Protein AF-0000000071567151 (afdb_homodimer)

Nearest PDB structures (foldseek):
  7ks3-assembly1_D  TM=3.197E-01  e=9.082E+00  Rattus norvegicus
  6bs5-assembly1_A  TM=2.372E-01  e=7.937E+00  Mycobacterium tuberculosis H37Rv

Foldseek 3Di:
DAAEAEDEQPDDDDPQQWAEEEADLDDAPPDDPVRGDHDYYQNQLHDDPVLVVVCVVPVVVCVVVSVVVSVVSLVPDPSNVVVCVVCVPIRHHYYYYHDPPPDPDVVVVVVVVVVVVVD/DAAEAEDEQPDDDDPQQWAEEEADLDDAPPDDPVRGDHDYYQNQLHDDPVLVVVCVVPVVVCVVVSVVVSVVSLVPDPSNVVVCVVCVPIRHHYYYDHDPPPDPDVVVVVVVVVVVVVD

Sequence (238 aa):
MTQIRIKRVYEEPDATDGYRVLVDRLWPRGIKKEHLKYDVWEKDITPSPELRKWFHEDQAEHWEGFAAMYRKELENSEAALRFIDTIKHHHTITLLYASKAPIYNHARILQRFLQEHLDMTQIRIKRVYEEPDATDGYRVLVDRLWPRGIKKEHLKYDVWEKDITPSPELRKWFHEDQAEHWEGFAAMYRKELENSEAALRFIDTIKHHHTITLLYASKAPIYNHARILQRFLQEHLD

pLDDT: mean 88.34, std 8.14, range [56.78, 96.94]

Secondary structure (DSSP, 8-state):
-PEEEEEETTSPP-GGG-EEEE--SSPPTT--GGGS--SEE-GGGSPPHHHHHHHHH-HHHHHHHHHHHHHHHHHT-HHHHHHHHHHTT-SEEEEEE-----B--HHHHHHHHHHHHH-/--EEEEEETTSPP-GGG-EEEE--SSPPTT--GGGS--SEE-GGGSPPHHHHHHHHH-HHHHHHHHHHHHHHHHHT-HHHHHHHHHHTT-SEEEEEE-----B--HHHHHHHHHHHHH-

Organism: Bacteroides uniformis (strain ATCC 8492 / DSM 6597 / CCUG 4942 / CIP 103695 / JCM 5828 / KCTC 5204 / NCTC 13054 / VPI 0061) (NCBI:txid411479)

Solvent-accessible surface area (backbone atoms only — not comparable to full-atom values): 13880 Å² total; per-residue (Å²): 127,71,42,76,46,76,44,53,67,84,49,80,88,55,89,80,39,56,51,26,31,35,47,39,69,58,82,51,82,96,54,55,76,90,71,57,90,60,74,45,76,45,44,76,67,27,65,51,69,66,56,47,52,58,28,68,73,39,50,71,81,32,39,70,61,44,51,53,52,43,50,51,52,48,76,70,28,66,56,38,53,52,47,50,66,64,48,71,80,40,60,32,34,21,40,26,35,60,78,76,42,65,66,71,43,70,67,59,56,51,47,54,53,50,53,65,70,72,101,126,69,43,75,45,76,43,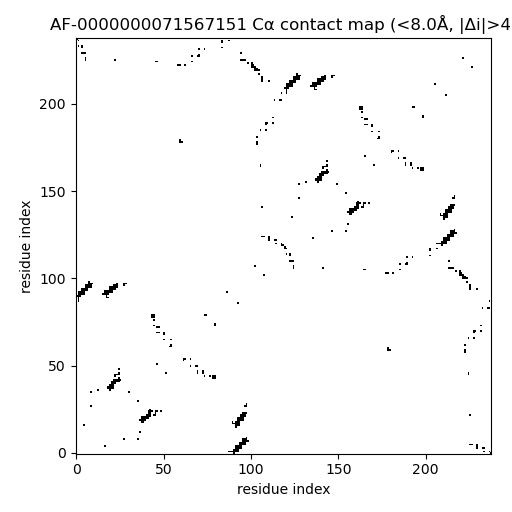52,67,84,50,81,88,58,90,79,39,57,50,27,32,34,48,40,69,58,82,52,83,96,56,56,78,90,72,55,88,60,74,44,73,45,44,77,67,27,64,50,69,66,56,48,53,59,28,68,73,39,50,72,81,31,38,68,61,45,54,54,52,43,49,52,51,49,76,71,29,66,56,38,53,52,46,51,65,64,47,70,79,39,60,33,35,22,41,28,36,63,78,77,42,66,65,70,42,72,66,59,56,53,45,52,52,50,50,65,70,71,101

InterPro domains:
  IPR052552 YeaO-like [PF22752] (3-118)
  IPR052552 YeaO-like [PTHR36849] (1-117)

Structure (mmCIF, N/CA/C/O backbone):
data_AF-0000000071567151-model_v1
#
loop_
_entity.id
_entity.type
_entity.pdbx_description
1 polymer 'Uncharacterized protein'
#
loop_
_atom_site.group_PDB
_atom_site.id
_atom_site.type_symbol
_atom_site.label_atom_id
_atom_site.label_alt_id
_atom_site.label_comp_id
_atom_site.label_asym_id
_atom_site.label_entity_id
_atom_site.label_seq_id
_atom_site.pdbx_PDB_ins_code
_atom_site.Cartn_x
_atom_site.Cartn_y
_atom_site.Cartn_z
_atom_site.occupancy
_atom_site.B_iso_or_equiv
_atom_site.auth_seq_id
_atom_site.auth_comp_id
_atom_site.auth_asym_id
_atom_site.auth_atom_id
_atom_site.pdbx_PDB_model_num
ATOM 1 N N . MET A 1 1 ? 13.461 15.148 16.047 1 66 1 MET A N 1
ATOM 2 C CA . MET A 1 1 ? 12.703 15.305 14.812 1 66 1 MET A CA 1
ATOM 3 C C . MET A 1 1 ? 11.445 14.445 14.836 1 66 1 MET A C 1
ATOM 5 O O . MET A 1 1 ? 11.461 13.32 15.32 1 66 1 MET A O 1
ATOM 9 N N . THR A 1 2 ? 10.234 15.094 14.586 1 79.5 2 THR A N 1
ATOM 10 C CA . THR A 1 2 ? 8.953 14.398 14.625 1 79.5 2 THR A CA 1
ATOM 11 C C . THR A 1 2 ? 8.859 13.383 13.484 1 79.5 2 THR A C 1
ATOM 13 O O . THR A 1 2 ? 9.156 13.703 12.336 1 79.5 2 THR A O 1
ATOM 16 N N . GLN A 1 3 ? 8.703 12.125 13.797 1 81.06 3 GLN A N 1
ATOM 17 C CA . GLN A 1 3 ? 8.484 11.078 12.805 1 81.06 3 GLN A CA 1
ATOM 18 C C . GLN A 1 3 ? 7.004 10.914 12.484 1 81.06 3 GLN A C 1
ATOM 20 O O . GLN A 1 3 ? 6.188 10.703 13.383 1 81.06 3 GLN A O 1
ATOM 25 N N . ILE A 1 4 ? 6.664 11.164 11.258 1 88.62 4 ILE A N 1
ATOM 26 C CA . ILE A 1 4 ? 5.27 11.031 10.844 1 88.62 4 ILE A CA 1
ATOM 27 C C . ILE A 1 4 ? 5.094 9.742 10.039 1 88.62 4 ILE A C 1
ATOM 29 O O . ILE A 1 4 ? 5.711 9.57 8.984 1 88.62 4 ILE A O 1
ATOM 33 N N . ARG A 1 5 ? 4.262 8.828 10.5 1 82.12 5 ARG A N 1
ATOM 34 C CA . ARG A 1 5 ? 3.936 7.559 9.852 1 82.12 5 ARG A CA 1
ATOM 35 C C . ARG A 1 5 ? 2.498 7.559 9.352 1 82.12 5 ARG A C 1
ATOM 37 O O . ARG A 1 5 ? 1.697 8.414 9.734 1 82.12 5 ARG A O 1
ATOM 44 N N . ILE A 1 6 ? 2.238 6.672 8.414 1 87.31 6 ILE A N 1
ATOM 45 C CA . ILE A 1 6 ? 0.876 6.445 7.941 1 87.31 6 ILE A CA 1
ATOM 46 C C . ILE A 1 6 ? 0.528 4.965 8.07 1 87.31 6 ILE A C 1
ATOM 48 O O . ILE A 1 6 ? 1.391 4.102 7.891 1 87.31 6 ILE A O 1
ATOM 52 N N . LYS A 1 7 ? -0.729 4.734 8.5 1 82.88 7 LYS A N 1
ATOM 53 C CA . LYS A 1 7 ? -1.19 3.367 8.719 1 82.88 7 LYS A CA 1
ATOM 54 C C . LYS A 1 7 ? -2.674 3.229 8.391 1 82.88 7 LYS A C 1
ATOM 56 O O . LYS A 1 7 ? -3.473 4.109 8.719 1 82.88 7 LYS A O 1
ATOM 61 N N . ARG A 1 8 ? -3.023 2.047 7.77 1 86.69 8 ARG A N 1
ATOM 62 C CA . ARG A 1 8 ? -4.453 1.808 7.594 1 86.69 8 ARG A CA 1
ATOM 63 C C . ARG A 1 8 ? -5.117 1.479 8.93 1 86.69 8 ARG A C 1
ATOM 65 O O . ARG A 1 8 ? -4.523 0.81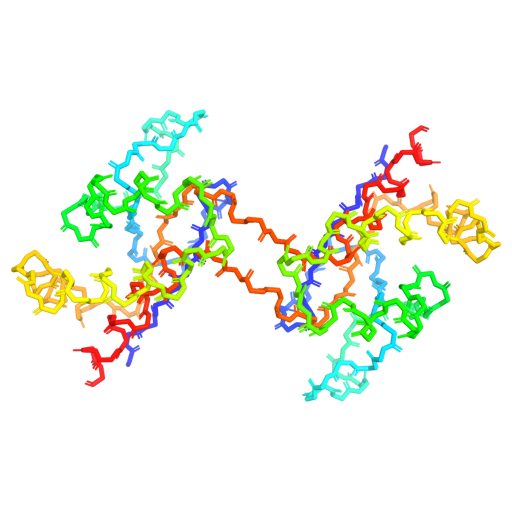1 9.773 1 86.69 8 ARG A O 1
ATOM 72 N N . VAL A 1 9 ? -6.352 1.88 8.977 1 91.12 9 VAL A N 1
ATOM 73 C CA . VAL A 1 9 ? -7.102 1.673 10.211 1 91.12 9 VAL A CA 1
ATOM 74 C C . VAL A 1 9 ? -7.32 0.179 10.438 1 91.12 9 VAL A C 1
ATOM 76 O O . VAL A 1 9 ? -7.605 -0.248 11.555 1 91.12 9 VAL A O 1
ATOM 79 N N . TYR A 1 10 ? -7.07 -0.564 9.398 1 84.25 10 TYR A N 1
ATOM 80 C CA . TYR A 1 10 ? -7.34 -1.995 9.477 1 84.25 10 TYR A CA 1
ATOM 81 C C . TYR A 1 10 ? -6.113 -2.756 9.969 1 84.25 10 TYR A C 1
ATOM 83 O O . TYR A 1 10 ? -6.191 -3.951 10.258 1 84.25 10 TYR A O 1
ATOM 91 N N . GLU A 1 11 ? -5.051 -2.123 9.961 1 79.5 11 GLU A N 1
ATOM 92 C CA . GLU A 1 11 ? -3.834 -2.717 10.508 1 79.5 11 GLU A CA 1
ATOM 93 C C . GLU A 1 11 ? -3.816 -2.641 12.031 1 79.5 11 GLU A C 1
ATOM 95 O O . GLU A 1 11 ? -4.34 -1.69 12.617 1 79.5 11 GLU A O 1
ATOM 100 N N . GLU A 1 12 ? -3.215 -3.59 12.594 1 82.88 12 GLU A N 1
ATOM 101 C CA . GLU A 1 12 ? -3.156 -3.646 14.055 1 82.88 12 GLU A CA 1
ATOM 102 C C . GLU A 1 12 ? -2.369 -2.467 14.617 1 82.88 12 GLU A C 1
ATOM 104 O O . GLU A 1 12 ? -1.323 -2.098 14.078 1 82.88 12 GLU A O 1
ATOM 109 N N . PRO A 1 13 ? -2.926 -1.908 15.727 1 87.81 13 PRO A N 1
ATOM 110 C CA . PRO A 1 13 ? -2.131 -0.877 16.391 1 87.81 13 PRO A CA 1
ATOM 111 C C . PRO A 1 13 ? -0.821 -1.418 16.969 1 87.81 13 PRO A C 1
ATOM 113 O O . PRO A 1 13 ? -0.711 -2.615 17.234 1 87.81 13 PRO A O 1
ATOM 116 N N . ASP A 1 14 ? 0.201 -0.515 17.016 1 82.75 14 ASP A N 1
ATOM 117 C CA . ASP A 1 14 ? 1.511 -0.845 17.562 1 82.75 14 ASP A CA 1
ATOM 118 C C . ASP A 1 14 ? 1.924 0.162 18.641 1 82.75 14 ASP A C 1
ATOM 120 O O . ASP A 1 14 ? 1.6 1.348 18.547 1 82.75 14 ASP A O 1
ATOM 124 N N . ALA A 1 15 ? 2.688 -0.31 19.609 1 86.56 15 ALA A N 1
ATOM 125 C CA . ALA A 1 15 ? 3.148 0.563 20.688 1 86.56 15 ALA A CA 1
ATOM 126 C C . ALA A 1 15 ? 4.043 1.674 20.156 1 86.56 15 ALA A C 1
ATOM 128 O O . ALA A 1 15 ? 4.152 2.742 20.766 1 86.56 15 ALA A O 1
ATOM 129 N N . THR A 1 16 ? 4.574 1.437 19.031 1 84.25 16 THR A N 1
ATOM 130 C CA . THR A 1 16 ? 5.516 2.391 18.453 1 84.25 16 THR A CA 1
ATOM 131 C C . THR A 1 16 ? 4.785 3.412 17.594 1 84.25 16 THR A C 1
ATOM 133 O O . THR A 1 16 ? 5.406 4.328 17.047 1 84.25 16 THR A O 1
ATOM 136 N N . ASP A 1 17 ? 3.42 3.393 17.5 1 88.38 17 ASP A N 1
ATOM 137 C CA . ASP A 1 17 ? 2.662 4.301 16.641 1 88.38 17 ASP A CA 1
ATOM 138 C C . ASP A 1 17 ? 2.691 5.727 17.188 1 88.38 17 ASP A C 1
ATOM 140 O O . ASP A 1 17 ? 2.496 6.688 16.438 1 88.38 17 ASP A O 1
ATOM 144 N N . GLY A 1 18 ? 2.973 5.84 18.609 1 92.81 18 GLY A N 1
ATOM 145 C CA . GLY A 1 18 ? 2.92 7.168 19.188 1 92.81 18 GLY A CA 1
ATOM 146 C C . GLY A 1 18 ? 1.529 7.777 19.172 1 92.81 18 GLY A C 1
ATOM 147 O O . GLY A 1 18 ? 0.558 7.133 19.578 1 92.81 18 GLY A O 1
ATOM 148 N N . TYR A 1 19 ? 1.409 9.047 18.875 1 94.88 19 TYR A N 1
ATOM 149 C CA . TYR A 1 19 ? 0.144 9.773 18.797 1 94.88 19 TYR A CA 1
ATOM 150 C C . TYR A 1 19 ? -0.622 9.375 17.531 1 94.88 19 TYR A C 1
ATOM 152 O O . TYR A 1 19 ? -0.155 9.609 16.422 1 94.88 19 TYR A O 1
ATOM 160 N N . ARG A 1 20 ? -1.768 8.758 17.672 1 96.31 20 ARG A N 1
ATOM 161 C CA . ARG A 1 20 ? -2.533 8.203 16.562 1 96.31 20 ARG A CA 1
ATOM 162 C C . ARG A 1 20 ? -3.68 9.133 16.172 1 96.31 20 ARG A C 1
ATOM 164 O O . ARG A 1 20 ? -4.582 9.383 16.969 1 96.31 20 ARG A O 1
ATOM 171 N N . VAL A 1 21 ? -3.633 9.594 14.891 1 96.94 21 VAL A N 1
ATOM 172 C CA . VAL A 1 21 ? -4.562 10.609 14.414 1 96.94 21 VAL A CA 1
ATOM 173 C C . VAL A 1 21 ? -5.367 10.062 13.234 1 96.94 21 VAL A C 1
ATOM 175 O O . VAL A 1 21 ? -4.801 9.742 12.188 1 96.94 21 VAL A O 1
ATOM 178 N N . LEU A 1 22 ? -6.707 9.969 13.391 1 96.88 22 LEU A N 1
ATOM 179 C CA . LEU A 1 22 ? -7.578 9.625 12.273 1 96.88 22 LEU A CA 1
ATOM 180 C C . LEU A 1 22 ? -7.75 10.812 11.328 1 96.88 22 LEU A C 1
ATOM 182 O O . LEU A 1 22 ? -8.195 11.883 11.75 1 96.88 22 LEU A O 1
ATOM 186 N N . VAL A 1 23 ? -7.395 10.562 10.031 1 95.94 23 VAL A N 1
ATOM 187 C CA . VAL A 1 23 ? -7.367 11.703 9.117 1 95.94 23 VAL A CA 1
ATOM 188 C C . VAL A 1 23 ? -8.266 11.422 7.914 1 95.94 23 VAL A C 1
ATOM 190 O O . VAL A 1 23 ? -8.016 11.914 6.812 1 95.94 23 VAL A O 1
ATOM 193 N N . ASP A 1 24 ? -9.219 10.555 8.078 1 94.5 24 ASP A N 1
ATOM 194 C CA . ASP A 1 24 ? -10.32 10.445 7.133 1 94.5 24 ASP A CA 1
ATOM 195 C C . ASP A 1 24 ? -11.477 11.367 7.531 1 94.5 24 ASP A C 1
ATOM 197 O O . ASP A 1 24 ? -11.797 11.484 8.719 1 94.5 24 ASP A O 1
ATOM 201 N N . ARG A 1 25 ? -12.039 11.898 6.449 1 93.75 25 ARG A N 1
ATOM 202 C CA . ARG A 1 25 ? -13.18 12.758 6.75 1 93.75 25 ARG A CA 1
ATOM 203 C C . ARG A 1 25 ? -14.344 11.953 7.312 1 93.75 25 ARG A C 1
ATOM 205 O O . ARG A 1 25 ? -15.086 12.445 8.172 1 93.75 25 ARG A O 1
ATOM 212 N N . LEU A 1 26 ? -14.555 10.859 6.82 1 92.75 26 LEU A N 1
ATOM 213 C CA . LEU A 1 26 ? -15.625 9.969 7.25 1 92.75 26 LEU A CA 1
ATOM 214 C C . LEU A 1 26 ? -15.078 8.82 8.086 1 92.75 26 LEU A C 1
ATOM 216 O O . LEU A 1 26 ? -13.953 8.367 7.867 1 92.75 26 LEU A O 1
ATOM 220 N N . TRP A 1 27 ? -15.898 8.438 9.023 1 94.5 27 TRP A N 1
ATOM 221 C CA . TRP A 1 27 ? -15.5 7.301 9.836 1 94.5 27 TRP A CA 1
ATOM 222 C C . TRP A 1 27 ? -15.273 6.062 8.977 1 94.5 27 TRP A C 1
ATOM 224 O O . TRP A 1 27 ? -16.062 5.766 8.086 1 94.5 27 TRP A O 1
ATOM 234 N N . PRO A 1 28 ? -14.227 5.324 9.281 1 92.12 28 PRO A N 1
ATOM 235 C CA . PRO A 1 28 ? -13.922 4.125 8.5 1 92.12 28 PRO A CA 1
ATOM 236 C C . PRO A 1 28 ? -15.047 3.092 8.555 1 92.12 28 PRO A C 1
ATOM 238 O O . PRO A 1 28 ? -15.609 2.836 9.625 1 92.12 28 PRO A O 1
ATOM 241 N N . ARG A 1 29 ? -15.344 2.547 7.484 1 88.88 29 ARG A N 1
ATOM 242 C CA . ARG A 1 29 ? -16.406 1.551 7.426 1 88.88 29 ARG A CA 1
ATOM 243 C C . ARG A 1 29 ? -15.992 0.26 8.125 1 88.88 29 ARG A C 1
ATOM 245 O O . ARG A 1 29 ? -14.828 -0.144 8.047 1 88.88 29 ARG A O 1
ATOM 252 N N . GLY A 1 30 ? -16.922 -0.346 8.828 1 90.5 30 GLY A N 1
ATOM 253 C CA . GLY A 1 30 ? -16.703 -1.678 9.367 1 90.5 30 GLY A CA 1
ATOM 254 C C . GLY A 1 30 ? -15.969 -1.669 10.703 1 90.5 30 GLY A C 1
ATOM 255 O O . GLY A 1 30 ? -15.562 -2.721 11.195 1 90.5 30 GLY A O 1
ATOM 256 N N . ILE A 1 31 ? -15.648 -0.478 11.102 1 89.81 31 ILE A N 1
ATOM 257 C CA . ILE A 1 31 ? -14.953 -0.4 12.383 1 89.81 31 ILE A CA 1
ATOM 258 C C . ILE A 1 31 ? -15.797 0.365 13.391 1 89.81 31 ILE A C 1
ATOM 260 O O . ILE A 1 31 ? -16.25 1.481 13.117 1 89.81 31 ILE A O 1
ATOM 264 N N . LYS A 1 32 ? -16.031 -0.316 14.516 1 91.31 32 LYS A N 1
ATOM 265 C CA . LYS A 1 32 ? -16.703 0.392 15.609 1 91.31 32 LYS A CA 1
ATOM 266 C C . LYS A 1 32 ? -15.75 1.35 16.312 1 91.31 32 LYS A C 1
ATOM 268 O O . LYS A 1 32 ? -14.555 1.07 16.422 1 91.31 32 LYS A O 1
ATOM 273 N N . LYS A 1 33 ? -16.281 2.518 16.703 1 91.12 33 LYS A N 1
ATOM 274 C CA . LYS A 1 33 ? -15.484 3.535 17.375 1 91.12 33 LYS A CA 1
ATOM 275 C C . LYS A 1 33 ? -14.664 2.932 18.516 1 91.12 33 LYS A C 1
ATOM 277 O O . LYS A 1 33 ? -13.5 3.275 18.688 1 91.12 33 LYS A O 1
ATOM 282 N N . GLU A 1 34 ? -15.266 2.035 19.219 1 91.88 34 GLU A N 1
ATOM 283 C CA . GLU A 1 34 ? -14.625 1.431 20.375 1 91.88 34 GLU A CA 1
ATOM 284 C C . GLU A 1 34 ? -13.469 0.523 19.969 1 91.88 34 GLU A C 1
ATOM 286 O O . GLU A 1 34 ? -12.625 0.173 20.797 1 91.88 34 GLU A O 1
ATOM 291 N N . HIS A 1 35 ? -13.406 0.114 18.75 1 91.31 35 HIS A N 1
ATOM 292 C CA . HIS A 1 35 ? -12.406 -0.846 18.297 1 91.31 35 HIS A CA 1
ATOM 293 C C . HIS A 1 35 ? -11.234 -0.143 17.609 1 91.31 35 HIS A C 1
ATOM 295 O O . HIS A 1 35 ? -10.203 -0.763 17.344 1 91.31 35 HIS A O 1
ATOM 301 N N . LEU A 1 36 ? -11.383 1.076 17.25 1 93.38 36 LEU A N 1
ATOM 302 C CA . LEU A 1 36 ? -10.289 1.82 16.641 1 93.38 36 LEU A CA 1
ATOM 303 C C . LEU A 1 36 ? -9.477 2.561 17.703 1 93.38 36 LEU A C 1
ATOM 305 O O . LEU A 1 36 ? -10.008 3.41 18.406 1 93.38 36 LEU A O 1
ATOM 309 N N . LYS A 1 37 ? -8.258 2.191 17.828 1 94.31 37 LYS A N 1
ATOM 310 C CA . LYS A 1 37 ? -7.355 2.902 18.734 1 94.31 37 LYS A CA 1
ATOM 311 C C . LYS A 1 37 ? -6.805 4.164 18.078 1 94.31 37 LYS A C 1
ATOM 313 O O . LYS A 1 37 ? -5.977 4.09 17.172 1 94.31 37 LYS A O 1
ATOM 318 N N . TYR A 1 38 ? -7.281 5.336 18.516 1 95.81 38 TYR A N 1
ATOM 319 C CA . TYR A 1 38 ? -6.824 6.637 18.031 1 95.81 38 TYR A CA 1
ATOM 320 C C . TYR A 1 38 ? -6.852 7.668 19.156 1 95.81 38 TYR A C 1
ATOM 322 O O . TYR A 1 38 ? -7.543 7.484 20.156 1 95.81 38 TYR A O 1
ATOM 330 N N . ASP A 1 39 ? -6.051 8.641 19.031 1 95.75 39 ASP A N 1
ATOM 331 C CA . ASP A 1 39 ? -6 9.703 20.047 1 95.75 39 ASP A CA 1
ATOM 332 C C . ASP A 1 39 ? -6.891 10.875 19.641 1 95.75 39 ASP A C 1
ATOM 334 O O . ASP A 1 39 ? -7.551 11.477 20.5 1 95.75 39 ASP A O 1
ATOM 338 N N . VAL A 1 40 ? -6.902 11.25 18.359 1 96.31 40 VAL A N 1
ATOM 339 C CA . VAL A 1 40 ? -7.727 12.359 17.891 1 96.31 40 VAL A CA 1
ATOM 340 C C . VAL A 1 40 ? -8.195 12.086 16.469 1 96.31 40 VAL A C 1
ATOM 342 O O . VAL A 1 40 ? -7.527 11.375 15.711 1 96.31 40 VAL A O 1
ATOM 345 N N . TRP A 1 41 ? -9.328 12.578 16.172 1 96.69 41 TRP A N 1
ATOM 346 C CA . TRP A 1 41 ? -9.898 12.594 14.828 1 96.69 41 TRP A CA 1
ATOM 347 C C . TRP A 1 41 ? -9.898 14 14.25 1 96.69 41 TRP A C 1
ATOM 349 O O . TRP A 1 41 ? -10.703 14.844 14.648 1 96.69 41 TRP A O 1
ATOM 359 N N . GLU A 1 42 ? -8.961 14.211 13.25 1 96.56 42 GLU A N 1
ATOM 360 C CA . GLU A 1 42 ? -8.766 15.547 12.695 1 96.56 42 GLU A CA 1
ATOM 361 C C . GLU A 1 42 ? -9.461 15.688 11.344 1 96.56 42 GLU A C 1
ATOM 363 O O . GLU A 1 42 ? -8.797 15.82 10.312 1 96.56 42 GLU A O 1
ATOM 368 N N . LYS A 1 43 ? -10.742 15.922 11.352 1 95 43 LYS A N 1
ATOM 369 C CA . LYS A 1 43 ? -11.57 16 10.156 1 95 43 LYS A CA 1
ATOM 370 C C . LYS A 1 43 ? -11.266 17.266 9.352 1 95 43 LYS A C 1
ATOM 372 O O . LYS A 1 43 ? -11.305 17.25 8.117 1 95 43 LYS A O 1
ATOM 377 N N . ASP A 1 44 ? -10.844 18.219 10.094 1 94.44 44 ASP A N 1
ATOM 378 C CA . ASP A 1 44 ? -10.789 19.531 9.477 1 94.44 44 ASP A CA 1
ATOM 379 C C . ASP A 1 44 ? -9.492 19.719 8.688 1 94.44 44 ASP A C 1
ATOM 381 O O . ASP A 1 44 ? -9.328 20.703 7.977 1 94.44 44 ASP A O 1
ATOM 385 N N . ILE A 1 45 ? -8.617 18.781 8.797 1 95.88 45 ILE A N 1
ATOM 386 C CA . ILE A 1 45 ? -7.383 18.906 8.023 1 95.88 45 ILE A CA 1
ATOM 387 C C . ILE A 1 45 ? -7.379 17.875 6.898 1 95.88 45 ILE A C 1
ATOM 389 O O . ILE A 1 45 ? -6.344 17.625 6.285 1 95.88 45 ILE A O 1
ATOM 393 N N . THR A 1 46 ? -8.492 17.234 6.652 1 96.25 46 THR A N 1
ATOM 394 C CA . THR A 1 46 ? -8.68 16.297 5.543 1 96.25 46 THR A CA 1
ATOM 395 C C . THR A 1 46 ? -9.195 17.031 4.309 1 96.25 46 THR A C 1
ATOM 397 O O . THR A 1 46 ? -9.664 18.172 4.406 1 96.25 46 THR A O 1
ATOM 400 N N . PRO A 1 47 ? -9.062 16.391 3.156 1 95.06 47 PRO A N 1
ATOM 401 C CA . PRO A 1 47 ? -9.617 17.047 1.97 1 95.06 47 PRO A CA 1
ATOM 402 C C . PRO A 1 47 ? -11.086 17.438 2.137 1 95.06 47 PRO A C 1
ATOM 404 O O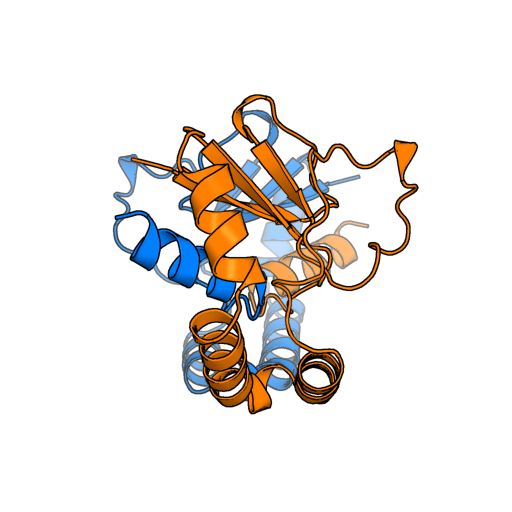 . PRO A 1 47 ? -11.844 16.719 2.781 1 95.06 47 PRO A O 1
ATOM 407 N N . SER A 1 48 ? -11.406 18.625 1.535 1 94.62 48 SER A N 1
ATOM 408 C CA . SER A 1 48 ? -12.805 19.031 1.536 1 94.62 48 SER A CA 1
ATOM 409 C C . SER A 1 48 ? -13.688 17.953 0.896 1 94.62 48 SER A C 1
ATOM 411 O O . SER A 1 48 ? -13.211 17.156 0.093 1 94.62 48 SER A O 1
ATOM 413 N N . PRO A 1 49 ? -14.969 18 1.29 1 93.06 49 PRO A N 1
ATOM 414 C CA . PRO A 1 49 ? -15.891 17.031 0.709 1 93.06 49 PRO A CA 1
ATOM 415 C C . PRO A 1 49 ? -15.938 17.094 -0.816 1 93.06 49 PRO A C 1
ATOM 417 O O . PRO A 1 49 ? -15.969 16.047 -1.482 1 93.06 49 PRO A O 1
ATOM 420 N N . GLU A 1 50 ? -15.914 18.25 -1.246 1 90.69 50 GLU A N 1
ATOM 421 C CA . GLU A 1 50 ? -15.953 18.422 -2.695 1 90.69 50 GLU A CA 1
ATOM 422 C C . GLU A 1 50 ? -14.703 17.828 -3.354 1 90.69 50 GLU A C 1
ATOM 424 O O . GLU A 1 50 ? -14.805 17.156 -4.375 1 90.69 50 GLU A O 1
ATOM 429 N N . LEU A 1 51 ? -13.594 18.109 -2.775 1 93.5 51 LEU A N 1
ATOM 430 C CA . LEU A 1 51 ? -12.328 17.609 -3.307 1 93.5 51 LEU A CA 1
ATOM 431 C C . LEU A 1 51 ? -12.258 16.094 -3.199 1 93.5 51 LEU A C 1
ATOM 433 O O . LEU A 1 51 ? -11.805 15.422 -4.129 1 93.5 51 LEU A O 1
ATOM 437 N N . ARG A 1 52 ? -12.727 15.547 -2.096 1 91.94 52 ARG A N 1
ATOM 438 C CA . ARG A 1 52 ? -12.758 14.102 -1.885 1 91.94 52 ARG A CA 1
ATOM 439 C C . ARG A 1 52 ? -13.617 13.414 -2.939 1 91.94 52 ARG A C 1
ATOM 441 O O . ARG A 1 52 ? -13.203 12.406 -3.527 1 91.94 52 ARG A O 1
ATOM 448 N N . LYS A 1 53 ? -14.781 13.984 -3.176 1 90.12 53 LYS A N 1
ATOM 449 C CA . LYS A 1 53 ? -15.703 13.422 -4.164 1 90.12 53 LYS A CA 1
ATOM 450 C C . LYS A 1 53 ? -15.086 13.445 -5.559 1 90.12 53 LYS A C 1
ATOM 452 O O . LYS A 1 53 ? -15.148 12.453 -6.285 1 90.12 53 LYS A O 1
ATOM 457 N N . TRP A 1 54 ? -14.562 14.648 -5.867 1 88.75 54 TRP A N 1
ATOM 458 C CA . TRP A 1 54 ? -13.914 14.828 -7.164 1 88.75 54 TRP A CA 1
ATOM 459 C C . TRP A 1 54 ? -12.82 13.781 -7.371 1 88.75 54 TRP A C 1
ATOM 461 O O . TRP A 1 54 ? -12.727 13.172 -8.438 1 88.75 54 TRP A O 1
ATOM 471 N N . PHE A 1 55 ? -12.016 13.516 -6.395 1 88.25 55 PHE A N 1
ATOM 472 C CA . PHE A 1 55 ? -10.922 12.562 -6.453 1 88.25 55 PHE A CA 1
ATOM 473 C C . PHE A 1 55 ? -11.438 11.148 -6.656 1 88.25 55 PHE A C 1
ATOM 475 O O . PHE A 1 55 ? -10.867 10.375 -7.422 1 88.25 55 PHE A O 1
ATOM 482 N N . HIS A 1 56 ? -12.523 10.875 -5.965 1 84.44 56 HIS A N 1
ATOM 483 C CA . HIS A 1 56 ? -13.047 9.516 -5.988 1 84.44 56 HIS A CA 1
ATOM 484 C C . HIS A 1 56 ? -13.68 9.188 -7.336 1 84.44 56 HIS A C 1
ATOM 486 O O . HIS A 1 56 ? -13.883 8.023 -7.668 1 84.44 56 HIS A O 1
ATOM 492 N N . GLU A 1 57 ? -13.969 10.195 -8.055 1 82.88 57 GLU A N 1
ATOM 493 C CA . GLU A 1 57 ? -14.516 9.961 -9.383 1 82.88 57 GLU A CA 1
ATOM 494 C C . GLU A 1 57 ? -13.508 9.242 -10.273 1 82.88 57 GLU A C 1
ATOM 496 O O . GLU A 1 57 ? -13.883 8.367 -11.07 1 82.88 57 GLU A O 1
ATOM 501 N N . ASP A 1 58 ? -12.289 9.609 -10.203 1 78 58 ASP A N 1
ATOM 502 C CA . ASP A 1 58 ? -11.195 8.977 -10.938 1 78 58 ASP A CA 1
ATOM 503 C C . ASP A 1 58 ? -9.852 9.266 -10.281 1 78 58 ASP A C 1
ATOM 505 O O . ASP A 1 58 ? -9.172 10.234 -10.633 1 78 58 ASP A O 1
ATOM 509 N N . GLN A 1 59 ? -9.422 8.391 -9.461 1 75.5 59 GLN A N 1
ATOM 510 C CA . GLN A 1 59 ? -8.281 8.641 -8.578 1 75.5 59 GLN A CA 1
ATOM 511 C C . GLN A 1 59 ? -6.988 8.789 -9.383 1 75.5 59 GLN A C 1
ATOM 513 O O . GLN A 1 59 ? -6.219 9.719 -9.156 1 75.5 59 GLN A O 1
ATOM 518 N N . ALA A 1 60 ? -6.781 7.949 -10.25 1 70.12 60 ALA A N 1
ATOM 519 C CA . ALA A 1 60 ? -5.539 7.98 -11.016 1 70.12 60 ALA A CA 1
ATOM 520 C C . ALA A 1 60 ? -5.453 9.242 -11.867 1 70.12 60 ALA A C 1
ATOM 522 O O . ALA A 1 60 ? -4.41 9.906 -11.906 1 70.12 60 ALA A O 1
ATOM 523 N N . GLU A 1 61 ? -6.547 9.586 -12.508 1 72.81 61 GLU A N 1
ATOM 524 C CA . GLU A 1 61 ? -6.582 10.75 -13.391 1 72.81 61 GLU A CA 1
ATOM 525 C C . GLU A 1 61 ? -6.508 12.047 -12.594 1 72.81 61 GLU A C 1
ATOM 527 O O . GLU A 1 61 ? -5.883 13.016 -13.031 1 72.81 61 GLU A O 1
ATOM 532 N N . HIS A 1 62 ? -7.09 12.031 -11.492 1 82.12 62 HIS A N 1
ATOM 533 C CA . HIS A 1 62 ? -7.266 13.273 -10.75 1 82.12 62 HIS A CA 1
ATOM 534 C C . HIS A 1 62 ? -6.156 13.461 -9.719 1 82.12 62 HIS A C 1
ATOM 536 O O . HIS A 1 62 ? -6.066 14.516 -9.086 1 82.12 62 HIS A O 1
ATOM 542 N N . TRP A 1 63 ? -5.25 12.633 -9.617 1 82.5 63 TRP A N 1
ATOM 543 C CA . TRP A 1 63 ? -4.312 12.609 -8.5 1 82.5 63 TRP A CA 1
ATOM 544 C C . TRP A 1 63 ? -3.51 13.906 -8.43 1 82.5 63 TRP A C 1
ATOM 546 O O . TRP A 1 63 ? -3.451 14.555 -7.383 1 82.5 63 TRP A O 1
ATOM 556 N N . GLU A 1 64 ? -2.947 14.234 -9.539 1 81.69 64 GLU A N 1
ATOM 557 C CA . GLU A 1 64 ? -2.086 15.414 -9.539 1 81.69 64 GLU A CA 1
ATOM 558 C C . GLU A 1 64 ? -2.865 16.656 -9.148 1 81.69 64 GLU A C 1
ATOM 560 O O . GLU A 1 64 ? -2.391 17.469 -8.344 1 81.69 64 GLU A O 1
ATOM 565 N N . GLY A 1 65 ? -4.07 16.812 -9.75 1 86.38 65 GLY A N 1
ATOM 566 C CA . GLY A 1 65 ? -4.918 17.938 -9.383 1 86.38 65 GLY A CA 1
ATOM 567 C C . GLY A 1 65 ? -5.383 17.875 -7.938 1 86.38 65 GLY A C 1
ATOM 568 O O . GLY A 1 65 ? -5.379 18.891 -7.238 1 86.38 65 GLY A O 1
ATOM 569 N N . PHE A 1 66 ? -5.691 16.734 -7.508 1 91.19 66 PHE A N 1
ATOM 570 C CA . PHE A 1 66 ? -6.129 16.516 -6.137 1 91.19 66 PHE A CA 1
ATOM 571 C C . PHE A 1 66 ? -5.035 16.891 -5.148 1 91.19 66 PHE A C 1
ATOM 573 O O . PHE A 1 66 ? -5.285 17.609 -4.18 1 91.19 66 PHE A O 1
ATOM 580 N N . ALA A 1 67 ? -3.852 16.438 -5.477 1 89.06 67 ALA A N 1
ATOM 581 C CA . ALA A 1 67 ? -2.727 16.719 -4.586 1 89.06 67 ALA A CA 1
ATOM 582 C C . ALA A 1 67 ? -2.471 18.219 -4.48 1 89.06 67 ALA A C 1
ATOM 584 O O . ALA A 1 67 ? -2.283 18.75 -3.379 1 89.06 67 ALA A O 1
ATOM 585 N N . ALA A 1 68 ? -2.566 18.875 -5.586 1 90.75 68 ALA A N 1
ATOM 586 C CA . ALA A 1 68 ? -2.326 20.328 -5.613 1 90.75 68 ALA A CA 1
ATOM 587 C C . ALA A 1 68 ? -3.414 21.078 -4.852 1 90.75 68 ALA A C 1
ATOM 589 O O . ALA A 1 68 ? -3.119 21.969 -4.055 1 90.75 68 ALA A O 1
ATOM 590 N N . MET A 1 69 ? -4.617 20.688 -5.051 1 93.25 69 MET A N 1
ATOM 591 C CA . MET A 1 69 ? -5.738 21.375 -4.414 1 93.25 69 MET A CA 1
ATOM 592 C C . MET A 1 69 ? -5.758 21.109 -2.914 1 93.25 69 MET A C 1
ATOM 594 O O . MET A 1 69 ? -6.023 22 -2.117 1 93.25 69 MET A O 1
ATOM 598 N N . TYR A 1 70 ? -5.473 19.859 -2.516 1 94.56 70 TYR A N 1
ATOM 599 C CA . TYR A 1 70 ? -5.441 19.531 -1.098 1 94.56 70 TYR A CA 1
ATOM 600 C C . TYR A 1 70 ? -4.312 20.266 -0.386 1 94.56 70 TYR A C 1
ATOM 602 O O . TYR A 1 70 ? -4.508 20.797 0.709 1 94.56 70 TYR A O 1
ATOM 610 N N . ARG A 1 71 ? -3.189 20.375 -1.042 1 93.44 71 ARG A N 1
ATOM 611 C CA . ARG A 1 71 ? -2.086 21.141 -0.456 1 93.44 71 ARG A CA 1
ATOM 612 C C . ARG A 1 71 ? -2.469 22.594 -0.259 1 93.44 71 ARG A C 1
ATOM 614 O O . ARG A 1 71 ? -2.15 23.203 0.771 1 93.44 71 ARG A O 1
ATOM 621 N N . LYS A 1 72 ? -3.131 23.109 -1.217 1 92.81 72 LYS A N 1
ATOM 622 C CA . LYS A 1 72 ? -3.6 24.484 -1.115 1 92.81 72 LYS A CA 1
ATOM 623 C C . LYS A 1 72 ? -4.57 24.656 0.051 1 92.81 72 LYS A C 1
ATOM 625 O O . LYS A 1 72 ? -4.504 25.641 0.786 1 92.81 72 LYS A O 1
ATOM 630 N N . GLU A 1 73 ? -5.449 23.703 0.248 1 95.69 73 GLU A N 1
ATOM 631 C CA . GLU A 1 73 ? -6.352 23.734 1.396 1 95.69 73 GLU A CA 1
ATOM 632 C C . GLU A 1 73 ? -5.578 23.734 2.709 1 95.69 73 GLU A C 1
ATOM 634 O O . GLU A 1 73 ? -5.918 24.484 3.631 1 95.69 73 GLU A O 1
ATOM 639 N N . LEU A 1 74 ? -4.547 22.938 2.76 1 95.75 74 LEU A N 1
ATOM 640 C CA . LEU A 1 74 ? -3.752 22.812 3.977 1 95.75 74 LEU A CA 1
ATOM 641 C C . LEU A 1 74 ? -2.992 24.109 4.258 1 95.75 74 LEU A C 1
ATOM 643 O O . LEU A 1 74 ? -2.93 24.562 5.406 1 95.75 74 LEU A O 1
ATOM 647 N N . GLU A 1 75 ? -2.438 24.734 3.205 1 93.31 75 GLU A N 1
ATOM 648 C CA . GLU A 1 75 ? -1.647 25.953 3.342 1 93.31 75 GLU A CA 1
ATOM 649 C C . GLU A 1 75 ? -2.492 27.094 3.893 1 93.31 75 GLU A C 1
ATOM 651 O O . GLU A 1 75 ? -1.985 27.953 4.613 1 93.31 75 GLU A O 1
ATOM 656 N N . ASN A 1 76 ? -3.766 26.984 3.645 1 93.62 76 ASN A N 1
ATOM 657 C CA . ASN A 1 76 ? -4.6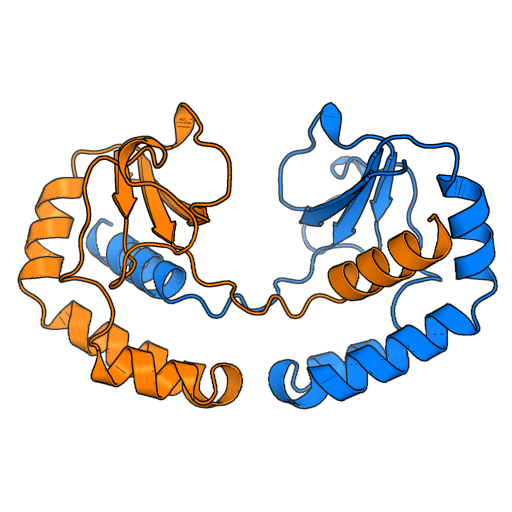6 28.062 4.039 1 93.62 76 ASN A CA 1
ATOM 658 C C . ASN A 1 76 ? -5.539 27.672 5.219 1 93.62 76 ASN A C 1
ATOM 660 O O . ASN A 1 76 ? -6.516 28.344 5.531 1 93.62 76 ASN A O 1
ATOM 664 N N . SER A 1 77 ? -5.191 26.625 5.887 1 94.31 77 SER A N 1
ATOM 665 C CA . SER A 1 77 ? -6.055 26.062 6.918 1 94.31 77 SER A CA 1
ATOM 666 C C . SER A 1 77 ? -5.555 26.422 8.312 1 94.31 77 SER A C 1
ATOM 668 O O . SER A 1 77 ? -4.441 26.062 8.695 1 94.31 77 SER A O 1
ATOM 670 N N . GLU A 1 78 ? -6.465 27.031 9.062 1 95.5 78 GLU A N 1
ATOM 671 C CA . GLU A 1 78 ? -6.164 27.281 10.469 1 95.5 78 GLU A CA 1
ATOM 672 C C . GLU A 1 78 ? -6.094 25.984 11.258 1 95.5 78 GLU A C 1
ATOM 674 O O . GLU A 1 78 ? -5.285 25.844 12.18 1 95.5 78 GLU A O 1
ATOM 679 N N . ALA A 1 79 ? -6.922 25.156 10.852 1 95.81 79 ALA A N 1
ATOM 680 C CA . ALA A 1 79 ? -6.934 23.844 11.492 1 95.81 79 ALA A CA 1
ATOM 681 C C . ALA A 1 79 ? -5.594 23.141 11.32 1 95.81 79 ALA A C 1
ATOM 683 O O . ALA A 1 79 ? -5.102 22.5 12.25 1 95.81 79 ALA A O 1
ATOM 684 N N . ALA A 1 80 ? -5.004 23.266 10.141 1 94.94 80 ALA A N 1
ATOM 685 C CA . ALA A 1 80 ? -3.703 22.656 9.875 1 94.94 80 ALA A CA 1
ATOM 686 C C . ALA A 1 80 ? -2.621 23.266 10.758 1 94.94 80 ALA A C 1
ATOM 688 O O . ALA A 1 80 ? -1.784 22.562 11.312 1 94.94 80 ALA A O 1
ATOM 689 N N . LEU A 1 81 ? -2.686 24.562 10.922 1 93.5 81 LEU A N 1
ATOM 690 C CA . LEU A 1 81 ? -1.713 25.266 11.758 1 93.5 81 LEU A CA 1
ATOM 691 C C . LEU A 1 81 ? -1.838 24.828 13.211 1 93.5 81 LEU A C 1
ATOM 693 O O . LEU A 1 81 ? -0.831 24.578 13.875 1 93.5 81 LEU A O 1
ATOM 697 N N . ARG A 1 82 ? -3.051 24.766 13.656 1 95.31 82 ARG A N 1
ATOM 698 C CA . ARG A 1 82 ? -3.299 24.344 15.031 1 95.31 82 ARG A CA 1
ATOM 699 C C . ARG A 1 82 ? -2.814 22.906 15.25 1 95.31 82 ARG A C 1
ATOM 701 O O . ARG A 1 82 ? -2.248 22.594 16.297 1 95.31 82 ARG A O 1
ATOM 708 N N . PHE A 1 83 ? -3.043 22.125 14.273 1 94.88 83 PHE A N 1
ATOM 709 C CA . PHE A 1 83 ? -2.643 20.734 14.383 1 94.88 83 PHE A CA 1
ATOM 710 C C . PHE A 1 83 ? -1.126 20.609 14.453 1 94.88 83 PHE A C 1
ATOM 712 O O . PHE A 1 83 ? -0.597 19.812 15.242 1 94.88 83 PHE A O 1
ATOM 719 N N . ILE A 1 84 ? -0.431 21.406 13.594 1 94.06 84 ILE A N 1
ATOM 720 C CA . ILE A 1 84 ? 1.028 21.406 13.602 1 94.06 84 ILE A CA 1
ATOM 721 C C . ILE A 1 84 ? 1.534 21.781 15 1 94.06 84 ILE A C 1
ATOM 723 O O . ILE A 1 84 ? 2.457 21.156 15.516 1 94.06 84 ILE A O 1
ATOM 727 N N . ASP A 1 85 ? 0.86 22.766 15.594 1 92.88 85 ASP A N 1
ATOM 728 C CA . ASP A 1 85 ? 1.234 23.203 16.938 1 92.88 85 ASP A CA 1
ATOM 729 C C . ASP A 1 85 ? 0.999 22.109 17.969 1 92.88 85 ASP A C 1
ATOM 731 O O . ASP A 1 85 ? 1.769 21.953 18.922 1 92.88 85 ASP A O 1
ATOM 735 N N . THR A 1 86 ? -0.004 21.359 17.75 1 92 86 THR A N 1
ATOM 736 C CA . THR A 1 86 ? -0.382 20.297 18.656 1 92 86 THR A CA 1
ATOM 737 C C . THR A 1 86 ? 0.618 19.141 18.578 1 92 86 THR A C 1
ATOM 739 O O . THR A 1 86 ? 0.981 18.562 19.609 1 92 86 THR A O 1
ATOM 742 N N . ILE A 1 87 ? 1.118 18.859 17.391 1 91.44 87 ILE A N 1
ATOM 743 C CA . ILE A 1 87 ? 1.83 17.594 17.234 1 91.44 87 ILE A CA 1
ATOM 744 C C . ILE A 1 87 ? 3.334 17.828 17.328 1 91.44 87 ILE A C 1
ATOM 746 O O . ILE A 1 87 ? 4.117 16.891 17.438 1 91.44 87 ILE A O 1
ATOM 750 N N . LYS A 1 88 ? 3.697 19.078 17.328 1 90.56 88 LYS A N 1
ATOM 751 C CA . LYS A 1 88 ? 5.121 19.391 17.312 1 90.56 88 LYS A CA 1
ATOM 752 C C . LYS A 1 88 ? 5.828 18.844 18.547 1 90.56 88 LYS A C 1
ATOM 754 O O . LYS A 1 88 ? 7.051 18.688 18.547 1 90.56 88 LYS A O 1
ATOM 759 N N . HIS A 1 89 ? 5.086 18.453 19.594 1 89.19 89 HIS A N 1
ATOM 760 C CA . HIS A 1 89 ? 5.684 17.984 20.844 1 89.19 89 HIS A CA 1
ATOM 761 C C . HIS A 1 89 ? 5.715 16.453 20.891 1 89.19 89 HIS A C 1
ATOM 763 O O . HIS A 1 89 ? 6.254 15.883 21.844 1 89.19 89 HIS A O 1
ATOM 769 N N . HIS A 1 90 ? 5.215 15.805 19.891 1 91.12 90 HIS A N 1
ATOM 770 C CA . HIS A 1 90 ? 5.207 14.344 19.844 1 91.12 90 HIS A CA 1
ATOM 771 C C . HIS A 1 90 ? 6.398 13.812 19.062 1 91.12 90 HIS A C 1
ATOM 773 O O . HIS A 1 90 ? 6.77 14.383 18.031 1 91.12 90 HIS A O 1
ATOM 779 N N . HIS A 1 91 ? 7.016 12.781 19.562 1 87.62 91 HIS A N 1
ATOM 780 C CA . HIS A 1 91 ? 8.156 12.18 18.875 1 87.62 91 HIS A CA 1
ATOM 781 C C . HIS A 1 91 ? 7.707 11.398 17.641 1 87.62 91 HIS A C 1
ATOM 783 O O . HIS A 1 91 ? 8.32 11.5 16.578 1 87.62 91 HIS A O 1
ATOM 789 N N . THR A 1 92 ? 6.637 10.57 17.766 1 88.88 92 THR A N 1
ATOM 790 C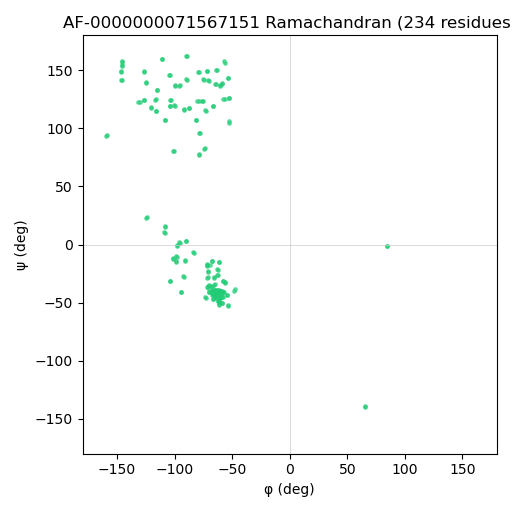 CA . THR A 1 92 ? 6.082 9.781 16.672 1 88.88 92 THR A CA 1
ATOM 791 C C . THR A 1 92 ? 4.586 10.039 16.531 1 88.88 92 THR A C 1
ATOM 793 O O . THR A 1 92 ? 3.85 10.031 17.516 1 88.88 92 THR A O 1
ATOM 796 N N . ILE A 1 93 ? 4.172 10.438 15.336 1 93 93 ILE A N 1
ATOM 797 C CA . ILE A 1 93 ? 2.775 10.609 14.961 1 93 93 ILE A CA 1
ATOM 798 C C . ILE A 1 93 ? 2.41 9.602 13.867 1 93 93 ILE A C 1
ATOM 800 O O . ILE A 1 93 ? 3.18 9.391 12.93 1 93 93 ILE A O 1
ATOM 804 N N . THR A 1 94 ? 1.258 8.914 14.047 1 91.88 94 THR A N 1
ATOM 805 C CA . THR A 1 94 ? 0.76 8.016 13.016 1 91.88 94 THR A CA 1
ATOM 806 C C . THR A 1 94 ? -0.578 8.508 12.469 1 91.88 94 THR A C 1
ATOM 808 O O . THR A 1 94 ? -1.555 8.617 13.211 1 91.88 94 THR A O 1
ATOM 811 N N . LEU A 1 95 ? -0.56 8.867 11.203 1 94 95 LEU A N 1
ATOM 812 C CA . LEU A 1 95 ? -1.796 9.227 10.516 1 94 95 LEU A CA 1
ATOM 813 C C . LEU A 1 95 ? -2.557 7.98 10.078 1 94 95 LEU A C 1
ATOM 815 O O . LEU A 1 95 ? -2.023 7.145 9.344 1 94 95 LEU A O 1
ATOM 819 N N . LEU A 1 96 ? -3.842 7.891 10.555 1 94.06 96 LEU A N 1
ATOM 820 C CA . LEU A 1 96 ? -4.691 6.742 10.25 1 94.06 96 LEU A CA 1
ATOM 821 C C . LEU A 1 96 ? -5.66 7.07 9.117 1 94.06 96 LEU A C 1
ATOM 823 O O . LEU A 1 96 ? -6.211 8.172 9.062 1 94.06 96 LEU A O 1
ATOM 827 N N . TYR A 1 97 ? -5.805 6.105 8.203 1 92.5 97 TYR A N 1
ATOM 828 C CA . TYR A 1 97 ? -6.723 6.273 7.086 1 92.5 97 TYR A CA 1
ATOM 829 C C . TYR A 1 97 ? -7.359 4.945 6.695 1 92.5 97 TYR A C 1
ATOM 831 O O . TYR A 1 97 ? -6.805 3.879 6.977 1 92.5 97 TYR A O 1
ATOM 839 N N . ALA A 1 98 ? -8.562 5.07 6.02 1 88.06 98 ALA A N 1
ATOM 840 C CA . ALA A 1 98 ? -9.297 3.855 5.676 1 88.06 98 ALA A CA 1
ATOM 841 C C . ALA A 1 98 ? -9.141 3.521 4.195 1 88.06 98 ALA A C 1
ATOM 843 O O . ALA A 1 98 ? -9.18 2.35 3.809 1 88.06 98 ALA A O 1
ATOM 844 N N . SER A 1 99 ? -9 4.551 3.34 1 75.69 99 SER A N 1
ATOM 845 C CA . SER A 1 99 ? -9.086 4.391 1.891 1 75.69 99 SER A CA 1
ATOM 846 C C . SER A 1 99 ? -8.148 3.293 1.4 1 75.69 99 SER A C 1
ATOM 848 O O . SER A 1 99 ? -7.027 3.158 1.893 1 75.69 99 SER A O 1
ATOM 850 N N . LYS A 1 100 ? -8.82 2.416 0.696 1 64.69 100 LYS A N 1
ATOM 851 C CA . LYS A 1 100 ? -8.023 1.412 -0.007 1 64.69 100 LYS A CA 1
ATOM 852 C C . LYS A 1 100 ? -7.418 1.989 -1.281 1 64.69 100 LYS A C 1
ATOM 854 O O . LYS A 1 100 ? -8.133 2.297 -2.234 1 64.69 100 LYS A O 1
ATOM 859 N N . ALA A 1 101 ? -6.359 2.762 -1.068 1 60.53 101 ALA A N 1
ATOM 860 C CA . ALA A 1 101 ? -5.742 3.213 -2.314 1 60.53 101 ALA A CA 1
ATOM 861 C C . ALA A 1 101 ? -5.359 2.031 -3.197 1 60.53 101 ALA A C 1
ATOM 863 O O . ALA A 1 101 ? -4.922 0.992 -2.699 1 60.53 101 ALA A O 1
ATOM 864 N N . PRO A 1 102 ? -5.938 2.201 -4.449 1 56.78 102 PRO A N 1
ATOM 865 C CA . PRO A 1 102 ? -5.551 1.092 -5.324 1 56.78 102 PRO A CA 1
ATOM 866 C C . PRO A 1 102 ? -4.039 0.878 -5.375 1 56.78 102 PRO A C 1
ATOM 868 O O . PRO A 1 102 ? -3.277 1.847 -5.406 1 56.78 102 PRO A O 1
ATOM 871 N N . ILE A 1 103 ? -3.648 -0.054 -4.758 1 62.06 103 ILE A N 1
ATOM 872 C CA . ILE A 1 103 ? -2.252 -0.451 -4.91 1 62.06 103 ILE A CA 1
ATOM 873 C C . ILE A 1 103 ? -2.074 -1.222 -6.219 1 62.06 103 ILE A C 1
ATOM 875 O O . ILE A 1 103 ? -2.586 -2.334 -6.363 1 62.06 103 ILE A O 1
ATOM 879 N N . TYR A 1 104 ? -1.642 -0.432 -7.258 1 72.19 104 TYR A N 1
ATOM 880 C CA . TYR A 1 104 ? -1.324 -1.061 -8.539 1 72.19 104 TYR A CA 1
ATOM 881 C C . TYR A 1 104 ? -0.006 -1.821 -8.453 1 72.19 104 TYR A C 1
ATOM 883 O O . TYR A 1 104 ? 1.051 -1.282 -8.789 1 72.19 104 TYR A O 1
ATOM 891 N N . ASN A 1 105 ? -0.104 -3 -7.957 1 80.19 105 ASN A N 1
ATOM 892 C CA . ASN A 1 105 ? 1.057 -3.855 -7.73 1 80.19 105 ASN A CA 1
ATOM 893 C C . ASN A 1 105 ? 0.831 -5.262 -8.273 1 80.19 105 ASN A C 1
ATOM 895 O O . ASN A 1 105 ? -0.172 -5.902 -7.953 1 80.19 105 ASN A O 1
ATOM 899 N N . HIS A 1 106 ? 1.719 -5.633 -9.141 1 88.94 106 HIS A N 1
ATOM 900 C CA . HIS A 1 106 ? 1.57 -6.945 -9.75 1 88.94 106 HIS A CA 1
ATOM 901 C C . HIS A 1 106 ? 1.503 -8.047 -8.695 1 88.94 106 HIS A C 1
ATOM 903 O O . HIS A 1 106 ? 0.89 -9.094 -8.922 1 88.94 106 HIS A O 1
ATOM 909 N N . ALA A 1 107 ? 2.203 -7.855 -7.586 1 89.81 107 ALA A N 1
ATOM 910 C CA . ALA A 1 107 ? 2.201 -8.859 -6.52 1 89.81 107 ALA A CA 1
ATOM 911 C C . ALA A 1 107 ? 0.784 -9.133 -6.027 1 89.81 107 ALA A C 1
ATOM 913 O O . ALA A 1 107 ? 0.471 -10.25 -5.609 1 89.81 107 ALA A O 1
ATOM 914 N N . ARG A 1 108 ? -0.083 -8.117 -6.066 1 84.62 108 ARG A N 1
ATOM 915 C CA . ARG A 1 108 ? -1.474 -8.297 -5.66 1 84.62 108 ARG A CA 1
ATOM 916 C C . ARG A 1 108 ? -2.219 -9.203 -6.641 1 84.62 108 ARG A C 1
ATOM 918 O O . ARG A 1 108 ? -3.059 -10.008 -6.234 1 84.62 108 ARG A O 1
ATOM 925 N N . ILE A 1 109 ? -1.962 -9.031 -7.898 1 86.5 109 ILE A N 1
ATOM 926 C CA . ILE A 1 109 ? -2.553 -9.891 -8.914 1 86.5 109 ILE A CA 1
ATOM 927 C C . ILE A 1 109 ? -2.102 -11.328 -8.695 1 86.5 109 ILE A C 1
ATOM 929 O O . ILE A 1 109 ? -2.918 -12.258 -8.727 1 86.5 109 ILE A O 1
ATOM 933 N N . LEU A 1 110 ? -0.799 -11.531 -8.523 1 92.5 110 LEU A N 1
ATOM 934 C CA . LEU A 1 110 ? -0.231 -12.852 -8.273 1 92.5 110 LEU A CA 1
ATOM 935 C C . LEU A 1 110 ? -0.837 -13.477 -7.023 1 92.5 110 LEU A C 1
ATOM 937 O O . LEU A 1 110 ? -1.175 -14.664 -7.02 1 92.5 110 LEU A O 1
ATOM 941 N N . GLN A 1 111 ? -0.948 -12.695 -5.957 1 89.19 111 GLN A N 1
ATOM 942 C CA . GLN A 1 111 ? -1.549 -13.164 -4.711 1 89.19 111 GLN A CA 1
ATOM 943 C C . GLN A 1 111 ? -2.938 -13.75 -4.957 1 89.19 111 GLN A C 1
ATOM 945 O O . GLN A 1 111 ? -3.232 -14.867 -4.523 1 89.19 111 GLN A O 1
ATOM 950 N N . ARG A 1 112 ? -3.793 -12.953 -5.625 1 83 112 ARG A N 1
ATOM 951 C CA . ARG A 1 112 ? -5.156 -13.391 -5.906 1 83 112 ARG A CA 1
ATOM 952 C C . ARG A 1 112 ? -5.168 -14.664 -6.738 1 83 112 ARG A C 1
ATOM 954 O O . ARG A 1 112 ? -5.922 -15.594 -6.453 1 83 112 ARG A O 1
ATOM 961 N N . PHE A 1 113 ? -4.316 -14.734 -7.738 1 90.31 113 PHE A N 1
ATOM 962 C CA . PHE A 1 113 ? -4.207 -15.898 -8.602 1 90.31 113 PHE A CA 1
ATOM 963 C C . PHE A 1 113 ? -3.857 -17.141 -7.789 1 90.31 113 PHE A C 1
ATOM 965 O O . PHE A 1 113 ? -4.484 -18.188 -7.949 1 90.31 113 PHE A O 1
ATOM 972 N N . LEU A 1 114 ? -2.824 -17.031 -6.965 1 92 114 LEU A N 1
ATOM 973 C CA . LEU A 1 114 ? -2.355 -18.156 -6.168 1 92 114 LEU A CA 1
ATOM 974 C C . LEU A 1 114 ? -3.43 -18.609 -5.188 1 92 114 LEU A C 1
ATOM 976 O O . LEU A 1 114 ? -3.625 -19.812 -4.984 1 92 114 LEU A O 1
ATOM 980 N N . GLN A 1 115 ? -4.117 -17.609 -4.574 1 86.75 115 GLN A N 1
ATOM 981 C CA . GLN A 1 115 ? -5.188 -17.938 -3.637 1 86.75 115 GLN A CA 1
ATOM 982 C C . GLN A 1 115 ? -6.293 -18.734 -4.324 1 86.75 115 GLN A C 1
ATOM 984 O O . GLN A 1 115 ? -6.828 -19.688 -3.748 1 86.75 115 GLN A O 1
ATOM 989 N N . GLU A 1 116 ? -6.613 -18.375 -5.535 1 86.19 116 GLU A N 1
ATOM 990 C CA . GLU A 1 116 ? -7.652 -19.047 -6.312 1 86.19 116 GLU A CA 1
ATOM 991 C C . GLU A 1 116 ? -7.262 -20.484 -6.637 1 86.19 116 GLU A C 1
ATOM 993 O O . GLU A 1 116 ? -8.125 -21.344 -6.836 1 86.19 116 GLU A O 1
ATOM 998 N N . HIS A 1 117 ? -5.953 -20.75 -6.727 1 89.19 117 HIS A N 1
ATOM 999 C CA . HIS A 1 117 ? -5.5 -22.062 -7.18 1 89.19 117 HIS A CA 1
ATOM 1000 C C . HIS A 1 117 ? -5.051 -22.938 -6.008 1 89.19 117 HIS A C 1
ATOM 1002 O O . HIS A 1 117 ? -4.703 -24.094 -6.188 1 89.19 117 HIS A O 1
ATOM 1008 N N . LEU A 1 118 ? -4.914 -22.312 -4.832 1 84.38 118 LEU A N 1
ATOM 1009 C CA . LEU A 1 118 ? -4.59 -23.078 -3.631 1 84.38 118 LEU A CA 1
ATOM 1010 C C . LEU A 1 118 ? -5.859 -23.484 -2.895 1 84.38 118 LEU A C 1
ATOM 1012 O O . LEU A 1 118 ? -5.84 -24.438 -2.104 1 84.38 118 LEU A O 1
ATOM 1016 N N . ASP A 1 119 ? -6.949 -22.734 -3.02 1 68.25 119 ASP A N 1
ATOM 1017 C CA . ASP A 1 119 ? -8.242 -23.141 -2.459 1 68.25 119 ASP A CA 1
ATOM 1018 C C . ASP A 1 119 ? -8.867 -24.266 -3.279 1 68.25 119 ASP A C 1
ATOM 1020 O O . ASP A 1 119 ? -8.695 -24.328 -4.496 1 68.25 119 ASP A O 1
ATOM 1024 N N . MET B 1 1 ? -5.309 -23.766 5.461 1 66.5 1 MET B N 1
ATOM 1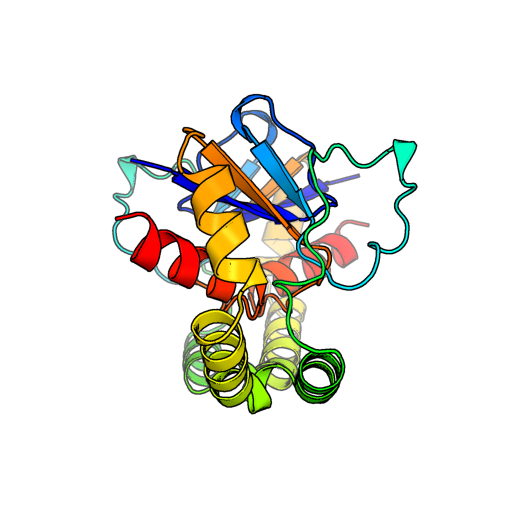025 C CA . MET B 1 1 ? -5.414 -22.859 4.32 1 66.5 1 MET B CA 1
ATOM 1026 C C . MET B 1 1 ? -4.172 -21.969 4.211 1 66.5 1 MET B C 1
ATOM 1028 O O . MET B 1 1 ? -3.658 -21.484 5.219 1 66.5 1 MET B O 1
ATOM 1032 N N . THR B 1 2 ? -3.512 -21.984 3 1 79.62 2 THR B N 1
ATOM 1033 C CA . THR B 1 2 ? -2.289 -21.219 2.783 1 79.62 2 THR B CA 1
ATOM 1034 C C . THR B 1 2 ? -2.57 -19.719 2.832 1 79.62 2 THR B C 1
ATOM 1036 O O . THR B 1 2 ? -3.504 -19.234 2.188 1 79.62 2 THR B O 1
ATOM 1039 N N . GLN B 1 3 ? -1.961 -19.016 3.746 1 80.88 3 GLN B N 1
ATOM 1040 C CA . GLN B 1 3 ? -2.061 -17.562 3.826 1 80.88 3 GLN B CA 1
ATOM 1041 C C . GLN B 1 3 ? -1.005 -16.891 2.953 1 80.88 3 GLN B C 1
ATOM 1043 O O . GLN B 1 3 ? 0.19 -17.156 3.098 1 80.88 3 GLN B O 1
ATOM 1048 N N . ILE B 1 4 ? -1.456 -16.156 1.977 1 88.44 4 ILE B N 1
ATOM 1049 C CA . ILE B 1 4 ? -0.535 -15.461 1.085 1 88.44 4 ILE B CA 1
ATOM 1050 C C . ILE B 1 4 ? -0.502 -13.977 1.436 1 88.44 4 ILE B C 1
ATOM 1052 O O . ILE B 1 4 ? -1.525 -13.289 1.363 1 88.44 4 ILE B O 1
ATOM 1056 N N . ARG B 1 5 ? 0.642 -13.445 1.815 1 82.12 5 ARG B N 1
ATOM 1057 C CA . ARG B 1 5 ? 0.872 -12.039 2.152 1 82.12 5 ARG B CA 1
ATOM 1058 C C . ARG B 1 5 ? 1.749 -11.359 1.105 1 82.12 5 ARG B C 1
ATOM 1060 O O . ARG B 1 5 ? 2.377 -12.031 0.285 1 82.12 5 ARG B O 1
ATOM 1067 N N . ILE B 1 6 ? 1.669 -10.062 1.077 1 87.19 6 ILE B N 1
ATOM 1068 C CA . ILE B 1 6 ? 2.557 -9.266 0.238 1 87.19 6 ILE B CA 1
ATOM 1069 C C . ILE B 1 6 ? 3.285 -8.234 1.095 1 87.19 6 ILE B C 1
ATOM 1071 O O . ILE B 1 6 ? 2.719 -7.707 2.055 1 87.19 6 ILE B O 1
ATOM 1075 N N . LYS B 1 7 ? 4.582 -8.07 0.776 1 82.88 7 LYS B N 1
ATOM 1076 C CA . LYS B 1 7 ? 5.418 -7.148 1.54 1 82.88 7 LYS B CA 1
ATOM 1077 C C . LYS B 1 7 ? 6.457 -6.48 0.645 1 82.88 7 LYS B C 1
ATOM 1079 O O . LYS B 1 7 ? 7.051 -7.129 -0.22 1 82.88 7 LYS B O 1
ATOM 1084 N N . ARG B 1 8 ? 6.707 -5.156 0.922 1 86.69 8 ARG B N 1
ATOM 1085 C CA . ARG B 1 8 ? 7.816 -4.535 0.204 1 86.69 8 ARG B CA 1
ATOM 1086 C C . ARG B 1 8 ? 9.156 -5.047 0.721 1 86.69 8 ARG B C 1
ATOM 1088 O O . ARG B 1 8 ? 9.312 -5.289 1.92 1 86.69 8 ARG B O 1
ATOM 1095 N N . VAL B 1 9 ? 10.07 -5.07 -0.201 1 91 9 VAL B N 1
ATOM 1096 C CA . VAL B 1 9 ? 11.391 -5.582 0.14 1 91 9 VAL B CA 1
ATOM 1097 C C . VAL B 1 9 ? 12.078 -4.637 1.125 1 91 9 VAL B C 1
ATOM 1099 O O . VAL B 1 9 ? 13.023 -5.023 1.809 1 91 9 VAL B O 1
ATOM 1102 N N . TYR B 1 10 ? 11.5 -3.473 1.232 1 84.38 10 TYR B N 1
ATOM 1103 C CA . TYR B 1 10 ? 12.125 -2.459 2.074 1 84.38 10 TYR B CA 1
ATOM 1104 C C . TYR B 1 10 ? 11.602 -2.539 3.504 1 84.38 10 TYR B C 1
ATOM 1106 O O . TYR B 1 10 ? 12.125 -1.878 4.402 1 84.38 10 TYR B O 1
ATOM 1114 N N . GLU B 1 11 ? 10.586 -3.234 3.67 1 79.5 11 GLU B N 1
ATOM 1115 C CA . GLU B 1 11 ? 10.062 -3.465 5.012 1 79.5 11 GLU B CA 1
ATOM 1116 C C . GLU B 1 11 ? 10.852 -4.547 5.738 1 79.5 11 GLU B C 1
ATOM 1118 O O . GLU B 1 11 ? 11.344 -5.488 5.113 1 79.5 11 GLU B O 1
ATOM 1123 N N . GLU B 1 12 ? 10.914 -4.395 6.996 1 82.75 12 GLU B N 1
ATOM 1124 C CA . GLU B 1 12 ? 11.672 -5.348 7.797 1 82.75 12 GLU B CA 1
ATOM 1125 C C . GLU B 1 12 ? 11.047 -6.738 7.738 1 82.75 12 GLU B C 1
ATOM 1127 O O . GLU B 1 12 ? 9.82 -6.875 7.797 1 82.75 12 GLU B O 1
ATOM 1132 N N . PRO B 1 13 ? 11.953 -7.75 7.613 1 87.75 13 PRO B N 1
ATOM 1133 C CA . PRO B 1 13 ? 11.414 -9.109 7.711 1 87.75 13 PRO B CA 1
ATOM 1134 C C . PRO B 1 13 ? 10.812 -9.406 9.078 1 87.75 13 PRO B C 1
ATOM 1136 O O . PRO B 1 13 ? 11.18 -8.773 10.07 1 87.75 13 PRO B O 1
ATOM 1139 N N . ASP B 1 14 ? 9.781 -10.312 9.07 1 82.81 14 ASP B N 1
ATOM 1140 C CA . ASP B 1 14 ? 9.109 -10.75 10.289 1 82.81 14 ASP B CA 1
ATOM 1141 C C . ASP B 1 14 ? 9.102 -12.273 10.391 1 82.81 14 ASP B C 1
ATOM 1143 O O . ASP B 1 14 ? 9.008 -12.969 9.383 1 82.81 14 ASP B O 1
ATOM 1147 N N . ALA B 1 15 ? 9.141 -12.781 11.617 1 86.25 15 ALA B N 1
ATOM 1148 C CA . ALA B 1 15 ? 9.125 -14.227 11.836 1 86.25 15 ALA B CA 1
ATOM 1149 C C . ALA B 1 15 ? 7.836 -14.852 11.312 1 86.25 15 ALA B C 1
ATOM 1151 O O . ALA B 1 15 ? 7.805 -16.031 10.969 1 86.25 15 ALA B O 1
ATOM 1152 N N . THR B 1 16 ? 6.871 -14.055 11.195 1 84.12 16 THR B N 1
ATOM 1153 C CA . THR B 1 16 ? 5.562 -14.555 10.781 1 84.12 16 THR B CA 1
ATOM 1154 C C . THR B 1 16 ? 5.426 -14.523 9.266 1 84.12 16 THR B C 1
ATOM 1156 O O . THR B 1 16 ? 4.402 -14.938 8.719 1 84.12 16 THR B O 1
ATOM 1159 N N . ASP B 1 17 ? 6.477 -14.133 8.492 1 88.31 17 ASP B N 1
ATOM 1160 C CA . ASP B 1 17 ? 6.395 -14.023 7.039 1 88.31 17 ASP B CA 1
ATOM 1161 C C . ASP B 1 17 ? 6.305 -15.406 6.387 1 88.31 17 ASP B C 1
ATOM 1163 O O . ASP B 1 17 ? 5.812 -15.531 5.266 1 88.31 17 ASP B O 1
ATOM 1167 N N . GLY B 1 18 ? 6.828 -16.484 7.18 1 92.81 18 GLY B N 1
ATOM 1168 C CA . GLY B 1 18 ? 6.855 -17.812 6.566 1 92.81 18 GLY B CA 1
ATOM 1169 C C . GLY B 1 18 ? 7.805 -17.891 5.387 1 92.81 18 GLY B C 1
ATOM 1170 O O . GLY B 1 18 ? 8.961 -17.484 5.48 1 92.81 18 GLY B O 1
ATOM 1171 N N . TYR B 1 19 ? 7.41 -18.578 4.316 1 94.75 19 TYR B N 1
ATOM 1172 C CA . TYR B 1 19 ? 8.195 -18.734 3.094 1 94.75 19 TYR B CA 1
ATOM 1173 C C . TYR B 1 19 ? 8.227 -17.438 2.301 1 94.75 19 TYR B C 1
ATOM 1175 O O . TYR B 1 19 ? 7.188 -16.953 1.842 1 94.75 19 TYR B O 1
ATOM 1183 N N . ARG B 1 20 ? 9.383 -16.828 2.156 1 96.25 20 ARG B N 1
ATOM 1184 C CA . ARG B 1 20 ? 9.539 -15.516 1.542 1 96.25 20 ARG B CA 1
ATOM 1185 C C . ARG B 1 20 ? 10 -15.641 0.095 1 96.25 20 ARG B C 1
ATOM 1187 O O . ARG B 1 20 ? 11.094 -16.156 -0.171 1 96.25 20 ARG B O 1
ATOM 1194 N N . VAL B 1 21 ? 9.156 -15.117 -0.836 1 96.81 21 VAL B N 1
ATOM 1195 C CA . VAL B 1 21 ? 9.375 -15.297 -2.268 1 96.81 21 VAL B CA 1
ATOM 1196 C C . VAL B 1 21 ? 9.523 -13.93 -2.943 1 96.81 21 VAL B C 1
ATOM 1198 O O . VAL B 1 21 ? 8.586 -13.125 -2.943 1 96.81 21 VAL B O 1
ATOM 1201 N N . LEU B 1 22 ? 10.703 -13.656 -3.553 1 96.81 22 LEU B N 1
ATOM 1202 C CA . LEU B 1 22 ? 10.883 -12.461 -4.367 1 96.81 22 LEU B CA 1
ATOM 1203 C C . LEU B 1 22 ? 10.211 -12.625 -5.727 1 96.81 22 LEU B C 1
ATOM 1205 O O . LEU B 1 22 ? 10.523 -13.555 -6.473 1 96.81 22 LEU B O 1
ATOM 1209 N N . VAL B 1 23 ? 9.289 -11.656 -6.02 1 95.88 23 VAL B N 1
ATOM 1210 C CA . VAL B 1 23 ? 8.484 -11.844 -7.223 1 95.88 23 VAL B CA 1
ATOM 1211 C C . VAL B 1 23 ? 8.625 -10.633 -8.133 1 95.88 23 VAL B C 1
ATOM 1213 O O . VAL B 1 23 ? 7.699 -10.297 -8.883 1 95.88 23 VAL B O 1
ATOM 1216 N N . ASP B 1 24 ? 9.688 -9.914 -7.988 1 94.5 24 ASP B N 1
ATOM 1217 C CA . ASP B 1 24 ? 10.094 -8.945 -9.008 1 94.5 24 ASP B CA 1
ATOM 1218 C C . ASP B 1 24 ? 11 -9.586 -10.055 1 94.5 24 ASP B C 1
ATOM 1220 O O . ASP B 1 24 ? 11.867 -10.398 -9.719 1 94.5 24 ASP B O 1
ATOM 1224 N N . ARG B 1 25 ? 10.711 -9.109 -11.266 1 93.81 25 ARG B N 1
ATOM 1225 C CA . ARG B 1 25 ? 11.562 -9.656 -12.32 1 93.81 25 ARG B CA 1
ATOM 1226 C C . ARG B 1 25 ? 13.008 -9.203 -12.141 1 93.81 25 ARG B C 1
ATOM 1228 O O . ARG B 1 25 ? 13.945 -9.953 -12.453 1 93.81 25 ARG B O 1
ATOM 1235 N N . LEU B 1 26 ? 13.203 -8.047 -11.781 1 92.81 26 LEU B N 1
ATOM 1236 C CA . LEU B 1 26 ? 14.523 -7.457 -11.57 1 92.81 26 LEU B CA 1
ATOM 1237 C C . LEU B 1 26 ? 14.828 -7.34 -10.078 1 92.81 26 LEU B C 1
ATOM 1239 O O . LEU B 1 26 ? 13.922 -7.133 -9.266 1 92.81 26 LEU B O 1
ATOM 1243 N N . TRP B 1 27 ? 16.094 -7.52 -9.797 1 94.5 27 TRP B N 1
ATOM 1244 C CA . TRP B 1 27 ? 16.5 -7.359 -8.406 1 94.5 27 TRP B CA 1
ATOM 1245 C C . TRP B 1 27 ? 16.172 -5.961 -7.902 1 94.5 27 TRP B C 1
ATOM 1247 O O . TRP B 1 27 ? 16.406 -4.969 -8.594 1 94.5 27 TRP B O 1
ATOM 1257 N N . PRO B 1 28 ? 15.688 -5.902 -6.684 1 92.19 28 PRO B N 1
ATOM 1258 C CA . PRO B 1 28 ? 15.328 -4.602 -6.117 1 92.19 28 PRO B CA 1
ATOM 1259 C C . PRO B 1 28 ? 16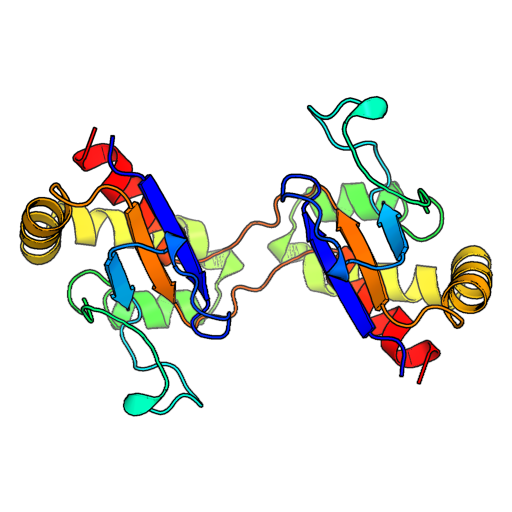.516 -3.648 -6.027 1 92.19 28 PRO B C 1
ATOM 1261 O O . PRO B 1 28 ? 17.609 -4.055 -5.633 1 92.19 28 PRO B O 1
ATOM 1264 N N . ARG B 1 29 ? 16.297 -2.467 -6.363 1 88.94 29 ARG B N 1
ATOM 1265 C CA . ARG B 1 29 ? 17.375 -1.479 -6.324 1 88.94 29 ARG B CA 1
ATOM 1266 C C . ARG B 1 29 ? 17.75 -1.135 -4.887 1 88.94 29 ARG B C 1
ATOM 1268 O O . ARG B 1 29 ? 16.875 -1.066 -4.012 1 88.94 29 ARG B O 1
ATOM 1275 N N . GLY B 1 30 ? 19.031 -0.953 -4.637 1 90.75 30 GLY B N 1
ATOM 1276 C CA . GLY B 1 30 ? 19.484 -0.433 -3.359 1 90.75 30 GLY B CA 1
ATOM 1277 C C . GLY B 1 30 ? 19.625 -1.504 -2.293 1 90.75 30 GLY B C 1
ATOM 1278 O O . GLY B 1 30 ? 19.828 -1.194 -1.119 1 90.75 30 GLY B O 1
ATOM 1279 N N . ILE B 1 31 ? 19.281 -2.697 -2.703 1 89.81 31 ILE B N 1
ATOM 1280 C CA . ILE B 1 31 ? 19.391 -3.773 -1.724 1 89.81 31 ILE B CA 1
ATOM 1281 C C . ILE B 1 31 ? 20.422 -4.793 -2.191 1 89.81 31 ILE B C 1
ATOM 1283 O O . ILE B 1 31 ? 20.359 -5.289 -3.318 1 89.81 31 ILE B O 1
ATOM 1287 N N . LYS B 1 32 ? 21.406 -5.016 -1.297 1 91.31 32 LYS B N 1
ATOM 1288 C CA . LYS B 1 32 ? 22.359 -6.086 -1.585 1 91.31 32 LYS B CA 1
ATOM 1289 C C . LYS B 1 32 ? 21.719 -7.457 -1.344 1 91.31 32 LYS B C 1
ATOM 1291 O O . LYS B 1 32 ? 20.891 -7.613 -0.444 1 91.31 32 LYS B O 1
ATOM 1296 N N . LYS B 1 33 ? 22.062 -8.422 -2.225 1 90.94 33 LYS B N 1
ATOM 1297 C CA . LYS B 1 33 ? 21.531 -9.773 -2.127 1 90.94 33 LYS B CA 1
ATOM 1298 C C . LYS B 1 33 ? 21.641 -10.312 -0.702 1 90.94 33 LYS B C 1
ATOM 1300 O O . LYS B 1 33 ? 20.719 -10.953 -0.198 1 90.94 33 LYS B O 1
ATOM 1305 N N . GLU B 1 34 ? 22.734 -9.992 -0.066 1 91.75 34 GLU B N 1
ATOM 1306 C CA . GLU B 1 34 ? 23 -10.508 1.272 1 91.75 34 GLU B CA 1
ATOM 1307 C C . GLU B 1 34 ? 22.094 -9.867 2.309 1 91.75 34 GLU B C 1
ATOM 1309 O O . GLU B 1 34 ? 21.953 -10.375 3.422 1 91.75 34 GLU B O 1
ATOM 1314 N N . HIS B 1 35 ? 21.484 -8.773 1.994 1 91.31 35 HIS B N 1
ATOM 1315 C CA . HIS B 1 35 ? 20.672 -8.031 2.955 1 91.31 35 HIS B CA 1
ATOM 1316 C C . HIS B 1 35 ? 19.188 -8.336 2.789 1 91.31 35 HIS B C 1
ATOM 1318 O O . HIS B 1 35 ? 18.375 -7.957 3.635 1 91.31 35 HIS B O 1
ATOM 1324 N N . LEU B 1 36 ? 18.797 -8.922 1.731 1 93.31 36 LEU B N 1
ATOM 1325 C CA . LEU B 1 36 ? 17.406 -9.281 1.53 1 93.31 36 LEU B CA 1
ATOM 1326 C C . LEU B 1 36 ? 17.141 -10.703 2.018 1 93.31 36 LEU B C 1
ATOM 1328 O O . LEU B 1 36 ? 17.734 -11.656 1.516 1 93.31 36 LEU B O 1
ATOM 1332 N N . LYS B 1 37 ? 16.328 -10.812 3.008 1 94.19 37 LYS B N 1
ATOM 1333 C CA . LYS B 1 37 ? 15.922 -12.133 3.486 1 94.19 37 LYS B CA 1
ATOM 1334 C C . LYS B 1 37 ? 14.805 -12.711 2.619 1 94.19 37 LYS B C 1
ATOM 1336 O O . LYS B 1 37 ? 13.664 -12.242 2.672 1 94.19 37 LYS B O 1
ATOM 1341 N N . TYR B 1 38 ? 15.117 -13.711 1.798 1 95.75 38 TYR B N 1
ATOM 1342 C CA . TYR B 1 38 ? 14.164 -14.406 0.945 1 95.75 38 TYR B CA 1
ATOM 1343 C C . TYR B 1 38 ? 14.531 -15.883 0.803 1 95.75 38 TYR B C 1
ATOM 1345 O O . TYR B 1 38 ? 15.68 -16.266 1.046 1 95.75 38 TYR B O 1
ATOM 1353 N N . ASP B 1 39 ? 13.578 -16.672 0.549 1 95.69 39 ASP B N 1
ATOM 1354 C CA . ASP B 1 39 ? 13.812 -18.094 0.378 1 95.69 39 ASP B CA 1
ATOM 1355 C C . ASP B 1 39 ? 14.008 -18.453 -1.095 1 95.69 39 ASP B C 1
ATOM 1357 O O . ASP B 1 39 ? 14.844 -19.297 -1.431 1 95.69 39 ASP B O 1
ATOM 1361 N N . VAL B 1 40 ? 13.227 -17.859 -1.987 1 96.25 40 VAL B N 1
ATOM 1362 C CA . VAL B 1 40 ? 13.352 -18.141 -3.416 1 96.25 40 VAL B CA 1
ATOM 1363 C C . VAL B 1 40 ? 13.023 -16.875 -4.215 1 96.25 40 VAL B C 1
ATOM 1365 O O . VAL B 1 40 ? 12.258 -16.016 -3.754 1 96.25 40 VAL B O 1
ATOM 1368 N N . TRP B 1 41 ? 13.656 -16.766 -5.316 1 96.62 41 TRP B N 1
ATOM 1369 C CA . TRP B 1 41 ? 13.375 -15.734 -6.316 1 96.62 41 TRP B CA 1
ATOM 1370 C C . TRP B 1 41 ? 12.703 -16.328 -7.543 1 96.62 41 TRP B C 1
ATOM 1372 O O . TRP B 1 41 ? 13.344 -17.016 -8.344 1 96.62 41 TRP B O 1
ATOM 1382 N N . GLU B 1 42 ? 11.352 -16.031 -7.676 1 96.44 42 GLU B N 1
ATOM 1383 C CA . GLU B 1 42 ? 10.547 -16.625 -8.734 1 96.44 42 GLU B CA 1
ATOM 1384 C C . GLU B 1 42 ? 10.336 -15.664 -9.891 1 96.44 42 GLU B C 1
ATOM 1386 O O . GLU B 1 42 ? 9.219 -15.211 -10.141 1 96.44 42 GLU B O 1
ATOM 1391 N N . LYS B 1 43 ? 11.305 -15.555 -10.758 1 94.94 43 LYS B N 1
ATOM 1392 C CA . LYS B 1 43 ? 11.312 -14.609 -11.867 1 94.94 43 LYS B CA 1
ATOM 1393 C C . LYS B 1 43 ? 10.312 -15.023 -12.945 1 94.94 43 LYS B C 1
ATOM 1395 O O . LYS B 1 43 ? 9.68 -14.172 -13.57 1 94.94 43 LYS B O 1
ATOM 1400 N N . ASP B 1 44 ? 10.141 -16.297 -12.969 1 94.31 44 ASP B N 1
ATOM 1401 C CA . ASP B 1 44 ? 9.422 -16.812 -14.133 1 94.31 44 ASP B CA 1
ATOM 1402 C C . ASP B 1 44 ? 7.91 -16.703 -13.938 1 94.31 44 ASP B C 1
ATOM 1404 O O . ASP B 1 44 ? 7.137 -16.953 -14.859 1 94.31 44 ASP B O 1
ATOM 1408 N N . ILE B 1 45 ? 7.5 -16.328 -12.781 1 95.81 45 ILE B N 1
ATOM 1409 C CA . ILE B 1 45 ? 6.062 -16.172 -12.57 1 95.81 45 ILE B CA 1
ATOM 1410 C C . ILE B 1 45 ? 5.715 -14.688 -12.453 1 95.81 45 ILE B C 1
ATOM 1412 O O . ILE B 1 45 ? 4.613 -14.336 -12.031 1 95.81 45 ILE B O 1
ATOM 1416 N N . THR B 1 46 ? 6.641 -13.812 -12.75 1 96.19 46 THR B N 1
ATOM 1417 C CA . THR B 1 46 ? 6.426 -12.367 -12.797 1 96.19 46 THR B CA 1
ATOM 1418 C C . THR B 1 46 ? 5.98 -11.93 -14.188 1 96.19 46 THR B C 1
ATOM 1420 O O . THR B 1 46 ? 6.117 -12.68 -15.156 1 96.19 46 THR B O 1
ATOM 1423 N N . PRO B 1 47 ? 5.414 -10.734 -14.258 1 95 47 PRO B N 1
ATOM 1424 C CA . PRO B 1 47 ? 5.043 -10.266 -15.594 1 95 47 PRO B CA 1
ATOM 1425 C C . PRO B 1 47 ? 6.211 -10.312 -16.578 1 95 47 PRO B C 1
ATOM 1427 O O . PRO B 1 47 ? 7.355 -10.062 -16.203 1 95 47 PRO B O 1
ATOM 1430 N N . SER B 1 48 ? 5.836 -10.664 -17.859 1 94.56 48 SER B N 1
ATOM 1431 C CA . SER B 1 48 ? 6.859 -10.625 -18.891 1 94.56 48 SER B CA 1
ATOM 1432 C C . SER B 1 48 ? 7.488 -9.234 -18.984 1 94.56 48 SER B C 1
ATOM 1434 O O . SER B 1 48 ? 6.879 -8.242 -18.594 1 94.56 48 SER B O 1
ATOM 1436 N N . PRO B 1 49 ? 8.711 -9.25 -19.547 1 93 49 PRO B N 1
ATOM 1437 C CA . PRO B 1 49 ? 9.391 -7.957 -19.688 1 93 49 PRO B CA 1
ATOM 1438 C C . PRO B 1 49 ? 8.586 -6.965 -20.531 1 93 49 PRO B C 1
ATOM 1440 O O . PRO B 1 49 ? 8.516 -5.781 -20.188 1 93 49 PRO B O 1
ATOM 1443 N N . GLU B 1 50 ? 8.031 -7.5 -21.516 1 90.69 50 GLU B N 1
ATOM 1444 C CA . GLU B 1 50 ? 7.238 -6.629 -22.375 1 90.69 50 GLU B CA 1
ATOM 1445 C C . GLU B 1 50 ? 6.035 -6.062 -21.625 1 90.69 50 GLU B C 1
ATOM 1447 O O . GLU B 1 50 ? 5.73 -4.871 -21.734 1 90.69 50 GLU B O 1
ATOM 1452 N N . LEU B 1 51 ? 5.383 -6.898 -20.906 1 93.44 51 LEU B N 1
ATOM 1453 C CA . LEU B 1 51 ? 4.211 -6.484 -20.141 1 93.44 51 LEU B CA 1
ATOM 1454 C C . LEU B 1 51 ? 4.602 -5.508 -19.031 1 93.44 51 LEU B C 1
ATOM 1456 O O . LEU B 1 51 ? 3.906 -4.516 -18.812 1 93.44 51 LEU B O 1
ATOM 1460 N N . ARG B 1 52 ? 5.723 -5.762 -18.375 1 91.81 52 ARG B N 1
ATOM 1461 C CA . ARG B 1 52 ? 6.23 -4.883 -17.312 1 91.81 52 ARG B CA 1
ATOM 1462 C C . ARG B 1 52 ? 6.523 -3.49 -17.859 1 91.81 52 ARG B C 1
ATOM 1464 O O . ARG B 1 52 ? 6.129 -2.488 -17.266 1 91.81 52 ARG B O 1
ATOM 1471 N N . LYS B 1 53 ? 7.18 -3.455 -19 1 90.12 53 LYS B N 1
ATOM 1472 C CA . LYS B 1 53 ? 7.523 -2.184 -19.625 1 90.12 53 LYS B CA 1
ATOM 1473 C C . LYS B 1 53 ? 6.27 -1.398 -20 1 90.12 53 LYS B C 1
ATOM 1475 O O . LYS B 1 53 ? 6.18 -0.198 -19.75 1 90.12 53 LYS B O 1
ATOM 1480 N N . TRP B 1 54 ? 5.363 -2.16 -20.672 1 88.69 54 TRP B N 1
ATOM 1481 C CA . TRP B 1 54 ? 4.098 -1.558 -21.078 1 88.69 54 TRP B CA 1
ATOM 1482 C C . TRP B 1 54 ? 3.379 -0.945 -19.875 1 88.69 54 TRP B C 1
ATOM 1484 O O . TRP B 1 54 ? 2.885 0.182 -19.953 1 88.69 54 TRP B O 1
ATOM 1494 N N . PHE B 1 55 ? 3.344 -1.601 -18.781 1 88.19 55 PHE B N 1
ATOM 1495 C CA . PHE B 1 55 ? 2.678 -1.148 -17.562 1 88.19 55 PHE B CA 1
ATOM 1496 C C . PHE B 1 55 ? 3.352 0.101 -17.016 1 88.19 55 PHE B C 1
ATOM 1498 O O . PHE B 1 55 ? 2.676 1.031 -16.562 1 88.19 55 PHE B O 1
ATOM 1505 N N . HIS B 1 56 ? 4.648 0.081 -17.078 1 84.38 56 HIS B N 1
ATOM 1506 C CA . HIS B 1 56 ? 5.406 1.173 -16.469 1 84.38 56 HIS B CA 1
ATOM 1507 C C . HIS B 1 56 ? 5.262 2.457 -17.281 1 84.38 56 HIS B C 1
ATOM 1509 O O . HIS B 1 56 ? 5.547 3.547 -16.781 1 84.38 56 HIS B O 1
ATOM 1515 N N . GLU B 1 57 ? 4.852 2.305 -18.469 1 82.81 57 GLU B N 1
ATOM 1516 C CA . GLU B 1 57 ? 4.625 3.492 -19.281 1 82.81 57 GLU B CA 1
ATOM 1517 C C . GLU B 1 57 ? 3.521 4.367 -18.703 1 82.81 57 GLU B C 1
ATOM 1519 O O . GLU B 1 57 ? 3.613 5.594 -18.719 1 82.81 57 GLU B O 1
ATOM 1524 N N . ASP B 1 58 ? 2.488 3.77 -18.219 1 78.12 58 ASP B N 1
ATOM 1525 C CA . ASP B 1 58 ? 1.378 4.457 -17.578 1 78.12 58 ASP B CA 1
ATOM 1526 C C . ASP B 1 58 ? 0.581 3.504 -16.688 1 78.12 58 ASP B C 1
ATOM 1528 O O . ASP B 1 58 ? -0.4 2.906 -17.141 1 78.12 58 ASP B O 1
ATOM 1532 N N . GLN B 1 59 ? 0.905 3.459 -15.461 1 75.38 59 GLN B N 1
ATOM 1533 C CA . GLN B 1 59 ? 0.404 2.432 -14.555 1 75.38 59 GLN B CA 1
ATOM 1534 C C . GLN B 1 59 ? -1.101 2.57 -14.344 1 75.38 59 GLN B C 1
ATOM 1536 O O . GLN B 1 59 ? -1.838 1.586 -14.422 1 75.38 59 GLN B O 1
ATOM 1541 N N . ALA B 1 60 ? -1.514 3.693 -14.109 1 70 60 ALA B N 1
ATOM 1542 C CA . ALA B 1 60 ? -2.932 3.906 -13.828 1 70 60 ALA B CA 1
ATOM 1543 C C . ALA B 1 60 ? -3.787 3.572 -15.047 1 70 60 ALA B C 1
ATOM 1545 O O . ALA B 1 60 ? -4.809 2.893 -14.93 1 70 60 ALA B O 1
ATOM 1546 N N . GLU B 1 61 ? -3.344 4.02 -16.188 1 72.44 61 GLU B N 1
ATOM 1547 C CA . GLU B 1 61 ? -4.09 3.809 -17.438 1 72.44 61 GLU B CA 1
ATOM 1548 C C . GLU B 1 61 ? -4.051 2.346 -17.859 1 72.44 61 GLU B C 1
ATOM 1550 O O . GLU B 1 61 ? -5.035 1.818 -18.391 1 72.44 61 GLU B O 1
ATOM 1555 N N . HIS B 1 62 ? -2.99 1.74 -17.609 1 81.88 62 HIS B N 1
ATOM 1556 C CA . HIS B 1 62 ? -2.771 0.411 -18.172 1 81.88 62 HIS B CA 1
ATOM 1557 C C . HIS B 1 62 ? -3.146 -0.676 -17.172 1 81.88 62 HIS B C 1
ATOM 1559 O O . HIS B 1 62 ? -3.143 -1.862 -17.5 1 81.88 62 HIS B O 1
ATOM 1565 N N . TRP B 1 63 ? -3.604 -0.367 -16.062 1 82.38 63 TRP B N 1
ATOM 1566 C CA . TRP B 1 63 ? -3.738 -1.323 -14.969 1 82.38 63 TRP B CA 1
ATOM 1567 C C . TRP B 1 63 ? -4.676 -2.463 -15.359 1 82.38 63 TRP B C 1
ATOM 1569 O O . TRP B 1 63 ? -4.32 -3.637 -15.227 1 82.38 63 TRP B O 1
ATOM 1579 N N . GLU B 1 64 ? -5.812 -2.068 -15.82 1 81.5 64 GLU B N 1
ATOM 1580 C CA . GLU B 1 64 ? -6.801 -3.102 -16.125 1 81.5 64 GLU B CA 1
ATOM 1581 C C . GLU B 1 64 ? -6.285 -4.059 -17.203 1 81.5 64 GLU B C 1
ATOM 1583 O O . GLU B 1 64 ? -6.438 -5.273 -17.078 1 81.5 64 GLU B O 1
ATOM 1588 N N . GLY B 1 65 ? -5.688 -3.48 -18.281 1 86.12 65 GLY B N 1
ATOM 1589 C CA . GLY B 1 65 ? -5.094 -4.316 -19.312 1 86.12 65 GLY B CA 1
ATOM 1590 C C . GLY B 1 65 ? -3.926 -5.145 -18.812 1 86.12 65 GLY B C 1
ATOM 1591 O O . GLY B 1 65 ? -3.811 -6.328 -19.125 1 86.12 65 GLY B O 1
ATOM 1592 N N . PHE B 1 66 ? -3.145 -4.559 -18 1 91.12 66 PHE B N 1
ATOM 1593 C CA . PHE B 1 66 ? -1.991 -5.23 -17.406 1 91.12 66 PHE B CA 1
ATOM 1594 C C . PHE B 1 66 ? -2.432 -6.418 -16.562 1 91.12 66 PHE B C 1
ATOM 1596 O O . PHE B 1 66 ? -1.894 -7.516 -16.703 1 91.12 66 PHE B O 1
ATOM 1603 N N . ALA B 1 67 ? -3.436 -6.152 -15.773 1 88.88 67 ALA B N 1
ATOM 1604 C CA . ALA B 1 67 ? -3.928 -7.207 -14.891 1 88.88 67 ALA B CA 1
ATOM 1605 C C . ALA B 1 67 ? -4.461 -8.391 -15.695 1 88.88 67 ALA B C 1
ATOM 1607 O O . ALA B 1 67 ? -4.152 -9.547 -15.391 1 88.88 67 ALA B O 1
ATOM 1608 N N . ALA B 1 68 ? -5.16 -8.086 -16.734 1 90.5 68 ALA B N 1
ATOM 1609 C CA . ALA B 1 68 ? -5.738 -9.133 -17.578 1 90.5 68 ALA B CA 1
ATOM 1610 C C . ALA B 1 68 ? -4.648 -9.922 -18.297 1 90.5 68 ALA B C 1
ATOM 1612 O O . ALA B 1 68 ? -4.688 -11.156 -18.328 1 90.5 68 ALA B O 1
ATOM 1613 N N . MET B 1 69 ? -3.695 -9.242 -18.812 1 93.06 69 MET B N 1
ATOM 1614 C CA . MET B 1 69 ? -2.629 -9.891 -19.562 1 93.06 69 MET B CA 1
ATOM 1615 C C . MET B 1 69 ? -1.73 -10.711 -18.641 1 93.06 69 MET B C 1
ATOM 1617 O O . MET B 1 69 ? -1.32 -11.82 -18.984 1 93.06 69 MET B O 1
ATOM 1621 N N . TYR B 1 70 ? -1.421 -10.18 -17.453 1 94.38 70 TYR B N 1
ATOM 1622 C CA . TYR B 1 70 ? -0.594 -10.898 -16.5 1 94.38 70 TYR B CA 1
ATOM 1623 C C . TYR B 1 70 ? -1.301 -12.156 -16.016 1 94.38 70 TYR B C 1
ATOM 1625 O O . TYR B 1 70 ? -0.69 -13.227 -15.922 1 94.38 70 TYR B O 1
ATOM 1633 N N . ARG B 1 71 ? -2.586 -12.062 -15.797 1 93.31 71 ARG B N 1
ATOM 1634 C CA . ARG B 1 71 ? -3.346 -13.242 -15.391 1 93.31 71 ARG B CA 1
ATOM 1635 C C . ARG B 1 71 ? -3.305 -14.312 -16.484 1 93.31 71 ARG B C 1
ATOM 1637 O O . ARG B 1 71 ? -3.158 -15.5 -16.188 1 93.31 71 ARG B O 1
ATOM 1644 N N . LYS B 1 72 ? -3.422 -13.875 -17.656 1 92.69 72 LYS B N 1
ATOM 1645 C CA . LYS B 1 72 ? -3.342 -14.805 -18.781 1 92.69 72 LYS B CA 1
ATOM 1646 C C . LYS B 1 72 ? -1.975 -15.484 -18.844 1 92.69 72 LYS B C 1
ATOM 1648 O O . LYS B 1 72 ? -1.882 -16.688 -19.094 1 92.69 72 LYS B O 1
ATOM 1653 N N . GLU B 1 73 ? -0.917 -14.742 -18.609 1 95.62 73 GLU B N 1
ATOM 1654 C CA . GLU B 1 73 ? 0.421 -15.32 -18.547 1 95.62 73 GLU B CA 1
ATOM 1655 C C . GLU B 1 73 ? 0.509 -16.391 -17.469 1 95.62 73 GLU B C 1
ATOM 1657 O O . GLU B 1 73 ? 1.095 -17.453 -17.688 1 95.62 73 GLU B O 1
ATOM 1662 N N . LEU B 1 74 ? -0.085 -16.094 -16.328 1 95.69 74 LEU B N 1
ATOM 1663 C CA . LEU B 1 74 ? -0.031 -17.016 -15.203 1 95.69 74 LEU B CA 1
ATOM 1664 C C . LEU B 1 74 ? -0.818 -18.297 -15.5 1 95.69 74 LEU B C 1
ATOM 1666 O O . LEU B 1 74 ? -0.362 -19.391 -15.188 1 95.69 74 LEU B O 1
ATOM 1670 N N . GLU B 1 75 ? -1.99 -18.141 -16.125 1 93.25 75 GLU B N 1
ATOM 1671 C CA . GLU B 1 75 ? -2.859 -19.281 -16.438 1 93.25 75 GLU B CA 1
ATOM 1672 C C . GLU B 1 75 ? -2.178 -20.25 -17.391 1 93.25 75 GLU B C 1
ATOM 1674 O O . GLU B 1 75 ? -2.414 -21.453 -17.312 1 93.25 75 GLU B O 1
ATOM 1679 N N . ASN B 1 76 ? -1.265 -19.719 -18.156 1 93.5 76 ASN B N 1
ATOM 1680 C CA . ASN B 1 76 ? -0.612 -20.531 -19.172 1 93.5 76 ASN B CA 1
ATOM 1681 C C . ASN B 1 76 ? 0.832 -20.844 -18.781 1 93.5 76 ASN B C 1
ATOM 1683 O O . ASN B 1 76 ? 1.609 -21.312 -19.625 1 93.5 76 ASN B O 1
ATOM 1687 N N . SER B 1 77 ? 1.171 -20.656 -17.578 1 94.19 77 SER B N 1
ATOM 1688 C CA . SER B 1 77 ? 2.564 -20.75 -17.156 1 94.19 77 SER B CA 1
ATOM 1689 C C . SER B 1 77 ? 2.826 -22.062 -16.406 1 94.19 77 SER B C 1
ATOM 1691 O O . SER B 1 77 ? 2.225 -22.328 -15.367 1 94.19 77 SER B O 1
ATOM 1693 N N . GLU B 1 78 ? 3.805 -22.797 -16.922 1 95.38 78 GLU B N 1
ATOM 1694 C CA . GLU B 1 78 ? 4.262 -23.984 -16.219 1 95.38 78 GLU B CA 1
ATOM 1695 C C . GLU B 1 78 ? 4.965 -23.609 -14.914 1 95.38 78 GLU B C 1
ATOM 1697 O O . GLU B 1 78 ? 4.844 -24.312 -13.906 1 95.38 78 GLU B O 1
ATOM 1702 N N . ALA B 1 79 ? 5.617 -22.562 -15.039 1 95.69 79 ALA B N 1
ATOM 1703 C CA . ALA B 1 79 ? 6.312 -22.078 -13.852 1 95.69 79 ALA B CA 1
ATOM 1704 C C . ALA B 1 79 ? 5.328 -21.781 -12.727 1 95.69 79 ALA B C 1
ATOM 1706 O O . ALA B 1 79 ? 5.602 -22.062 -11.562 1 95.69 79 ALA B O 1
ATOM 1707 N N . ALA B 1 80 ? 4.188 -21.203 -13.086 1 94.94 80 ALA B N 1
ATOM 1708 C CA . ALA B 1 80 ? 3.162 -20.891 -12.094 1 94.94 80 ALA B CA 1
ATOM 1709 C C . ALA B 1 80 ? 2.615 -22.172 -11.461 1 94.94 80 ALA B C 1
ATOM 1711 O O . ALA B 1 80 ? 2.428 -22.234 -10.242 1 94.94 80 ALA B O 1
ATOM 1712 N N . LEU B 1 81 ? 2.426 -23.172 -12.258 1 93.38 81 LEU B N 1
ATOM 1713 C CA . LEU B 1 81 ? 1.917 -24.453 -11.766 1 93.38 81 LEU B CA 1
ATOM 1714 C C . LEU B 1 81 ? 2.918 -25.094 -10.812 1 93.38 81 LEU B C 1
ATOM 1716 O O . LEU B 1 81 ? 2.537 -25.609 -9.75 1 93.38 81 LEU B O 1
ATOM 1720 N N . ARG B 1 82 ? 4.148 -25.078 -11.219 1 95.25 82 ARG B N 1
ATOM 1721 C CA . ARG B 1 82 ? 5.203 -25.641 -10.383 1 95.25 82 ARG B CA 1
ATOM 1722 C C . ARG B 1 82 ? 5.301 -24.891 -9.055 1 95.25 82 ARG B C 1
ATOM 1724 O O . ARG B 1 82 ? 5.496 -25.5 -8 1 95.25 82 ARG B O 1
ATOM 1731 N N . PHE B 1 83 ? 5.145 -23.641 -9.148 1 94.75 83 PHE B N 1
ATOM 1732 C CA . PHE B 1 83 ? 5.246 -22.828 -7.945 1 94.75 83 PHE B CA 1
ATOM 1733 C C . PHE B 1 83 ? 4.102 -23.125 -6.988 1 94.75 83 PHE B C 1
ATOM 1735 O O . PHE B 1 83 ? 4.309 -23.234 -5.777 1 94.75 83 PHE B O 1
ATOM 1742 N N . ILE B 1 84 ? 2.877 -23.281 -7.578 1 94 84 ILE B N 1
ATOM 1743 C CA . ILE B 1 84 ? 1.715 -23.625 -6.766 1 94 84 ILE B CA 1
ATOM 1744 C C . ILE B 1 84 ? 1.97 -24.938 -6.035 1 94 84 ILE B C 1
ATOM 1746 O O . ILE B 1 84 ? 1.676 -25.062 -4.844 1 94 84 ILE B O 1
ATOM 1750 N N . ASP B 1 85 ? 2.582 -25.875 -6.754 1 92.75 85 ASP B N 1
ATOM 1751 C CA . ASP B 1 85 ? 2.898 -27.172 -6.164 1 92.75 85 ASP B CA 1
ATOM 1752 C C . ASP B 1 85 ? 3.928 -27.031 -5.047 1 92.75 85 ASP B C 1
ATOM 1754 O O . ASP B 1 85 ? 3.865 -27.75 -4.043 1 92.75 85 ASP B O 1
ATOM 1758 N N . THR B 1 86 ? 4.789 -26.141 -5.223 1 92 86 THR B N 1
ATOM 1759 C CA . THR B 1 86 ? 5.859 -25.906 -4.258 1 92 86 THR B CA 1
ATOM 1760 C C . THR B 1 86 ? 5.309 -25.281 -2.98 1 92 86 THR B C 1
ATOM 1762 O O . THR B 1 86 ? 5.723 -25.641 -1.878 1 92 86 THR B O 1
ATOM 1765 N N . ILE B 1 87 ? 4.344 -24.406 -3.107 1 91.44 87 ILE B N 1
ATOM 1766 C CA . ILE B 1 87 ? 4.008 -23.562 -1.962 1 91.44 87 ILE B CA 1
ATOM 1767 C C . ILE B 1 87 ? 2.795 -24.156 -1.236 1 91.44 87 ILE B C 1
ATOM 1769 O O . ILE B 1 87 ? 2.471 -23.734 -0.123 1 91.44 87 ILE B O 1
ATOM 1773 N N . LYS B 1 88 ? 2.184 -25.109 -1.86 1 90.56 88 LYS B N 1
ATOM 1774 C CA . LYS B 1 88 ? 0.948 -25.641 -1.294 1 90.56 88 LYS B CA 1
ATOM 1775 C C . LYS B 1 88 ? 1.193 -26.25 0.083 1 90.56 88 LYS B C 1
ATOM 1777 O O . LYS B 1 88 ? 0.256 -26.438 0.864 1 90.56 88 LYS B O 1
ATOM 1782 N N . HIS B 1 89 ? 2.457 -26.516 0.463 1 89.25 89 HIS B N 1
ATOM 1783 C CA . HIS B 1 89 ? 2.771 -27.156 1.731 1 89.25 89 HIS B CA 1
ATOM 1784 C C . HIS B 1 89 ? 3.166 -26.125 2.789 1 89.25 89 HIS B C 1
ATOM 1786 O O . HIS B 1 89 ? 3.396 -26.484 3.947 1 89.25 89 HIS B O 1
ATOM 1792 N N . HIS B 1 90 ? 3.188 -24.891 2.445 1 91.12 90 HIS B N 1
ATOM 1793 C CA . HIS B 1 90 ? 3.541 -23.828 3.383 1 91.12 90 HIS B CA 1
ATOM 1794 C C . HIS B 1 90 ? 2.297 -23.203 3.998 1 91.12 90 HIS B C 1
ATOM 1796 O O . HIS B 1 90 ? 1.301 -22.984 3.305 1 91.12 90 HIS B O 1
ATOM 1802 N N . HIS B 1 91 ? 2.332 -22.969 5.273 1 87.62 91 HIS B N 1
ATOM 1803 C CA . HIS B 1 91 ? 1.206 -22.344 5.961 1 87.62 91 HIS B CA 1
ATOM 1804 C C . HIS B 1 91 ? 1.098 -20.875 5.613 1 87.62 91 HIS B C 1
ATOM 1806 O O . HIS B 1 91 ? 0.002 -20.359 5.355 1 87.62 91 HIS B O 1
ATOM 1812 N N . THR B 1 92 ? 2.24 -20.125 5.633 1 88.75 92 THR B N 1
ATOM 1813 C CA . THR B 1 92 ? 2.293 -18.703 5.301 1 88.75 92 THR B CA 1
ATOM 1814 C C . THR B 1 92 ? 3.346 -18.438 4.23 1 88.75 92 THR B C 1
ATOM 1816 O O . THR B 1 92 ? 4.473 -18.938 4.32 1 88.75 92 THR B O 1
ATOM 1819 N N . ILE B 1 93 ? 2.918 -17.812 3.141 1 92.88 93 ILE B N 1
ATOM 1820 C CA . ILE B 1 93 ? 3.793 -17.359 2.07 1 92.88 93 ILE B CA 1
ATOM 1821 C C . ILE B 1 93 ? 3.752 -15.828 1.99 1 92.88 93 ILE B C 1
ATOM 1823 O O . ILE B 1 93 ? 2.68 -15.227 2.092 1 92.88 93 ILE B O 1
ATOM 1827 N N . THR B 1 94 ? 4.953 -15.203 1.895 1 91.81 94 THR B N 1
ATOM 1828 C CA . THR B 1 94 ? 5.02 -13.758 1.691 1 91.81 94 THR B CA 1
ATOM 1829 C C . THR B 1 94 ? 5.672 -13.43 0.351 1 91.81 94 THR B C 1
ATOM 1831 O O . THR B 1 94 ? 6.828 -13.773 0.117 1 91.81 94 THR B O 1
ATOM 1834 N N . LEU B 1 95 ? 4.875 -12.844 -0.533 1 93.88 95 LEU B N 1
ATOM 1835 C CA . LEU B 1 95 ? 5.402 -12.344 -1.799 1 93.88 95 LEU B CA 1
ATOM 1836 C C . LEU B 1 95 ? 6.098 -11 -1.608 1 93.88 95 LEU B C 1
ATOM 1838 O O . LEU B 1 95 ? 5.484 -10.047 -1.131 1 93.88 95 LEU B O 1
ATOM 1842 N N . LEU B 1 96 ? 7.41 -10.945 -2.02 1 94 96 LEU B N 1
ATOM 1843 C CA . LEU B 1 96 ? 8.219 -9.742 -1.88 1 94 96 LEU B CA 1
ATOM 1844 C C . LEU B 1 96 ? 8.297 -8.984 -3.201 1 94 96 LEU B C 1
ATOM 1846 O O . LEU B 1 96 ? 8.43 -9.594 -4.266 1 94 96 LEU B O 1
ATOM 1850 N N . TYR B 1 97 ? 8.148 -7.66 -3.098 1 92.44 97 TYR B N 1
ATOM 1851 C CA . TYR B 1 97 ? 8.242 -6.812 -4.281 1 92.44 97 TYR B CA 1
ATOM 1852 C C . TYR B 1 97 ? 8.867 -5.469 -3.945 1 92.44 97 TYR B C 1
ATOM 1854 O O . TYR B 1 97 ? 8.852 -5.035 -2.791 1 92.44 97 TYR B O 1
ATOM 1862 N N . ALA B 1 98 ? 9.438 -4.801 -5.039 1 87.94 98 ALA B N 1
ATOM 1863 C CA . ALA B 1 98 ? 10.148 -3.547 -4.801 1 87.94 98 ALA B CA 1
ATOM 1864 C C . ALA B 1 98 ? 9.312 -2.348 -5.234 1 87.94 98 ALA B C 1
ATOM 1866 O O . ALA B 1 98 ? 9.438 -1.26 -4.668 1 87.94 98 ALA B O 1
ATOM 1867 N N . SER B 1 99 ? 8.461 -2.543 -6.281 1 76.06 99 SER B N 1
ATOM 1868 C CA . SER B 1 99 ? 7.789 -1.433 -6.945 1 76.06 99 SER B CA 1
ATOM 1869 C C . SER B 1 99 ? 7.047 -0.556 -5.941 1 76.06 99 SER B C 1
ATOM 1871 O O . SER B 1 99 ? 6.441 -1.062 -4.996 1 76.06 99 SER B O 1
ATOM 1873 N N . LYS B 1 100 ? 7.426 0.701 -6.082 1 64.94 100 LYS B N 1
ATOM 1874 C CA . LYS B 1 100 ? 6.66 1.688 -5.324 1 64.94 100 LYS B CA 1
ATOM 1875 C C . LYS B 1 100 ? 5.332 1.996 -6.004 1 64.94 100 LYS B C 1
ATOM 1877 O O . LYS B 1 100 ? 5.305 2.57 -7.094 1 64.94 100 LYS B O 1
ATOM 1882 N N . ALA B 1 101 ? 4.414 1.061 -5.801 1 60.66 101 ALA B N 1
ATOM 1883 C CA . ALA B 1 101 ? 3.127 1.442 -6.379 1 60.66 101 ALA B CA 1
ATOM 1884 C C . ALA B 1 101 ? 2.639 2.768 -5.801 1 60.66 101 ALA B C 1
ATOM 1886 O O . ALA B 1 101 ? 2.82 3.039 -4.609 1 60.66 101 ALA B O 1
ATOM 1887 N N . PRO B 1 102 ? 2.381 3.648 -6.848 1 57.19 102 PRO B N 1
ATOM 1888 C CA . PRO B 1 102 ? 1.875 4.914 -6.309 1 57.19 102 PRO B CA 1
ATOM 1889 C C . PRO B 1 102 ? 0.69 4.723 -5.367 1 57.19 102 PRO B C 1
ATOM 1891 O O . PRO B 1 102 ? -0.177 3.883 -5.621 1 57.19 102 PRO B O 1
ATOM 1894 N N . ILE B 1 103 ? 0.94 4.875 -4.23 1 62.28 103 ILE B N 1
ATOM 1895 C CA . ILE B 1 103 ? -0.159 4.895 -3.271 1 62.28 103 ILE B CA 1
ATOM 1896 C C . ILE B 1 103 ? -0.842 6.262 -3.301 1 62.28 103 ILE B C 1
ATOM 1898 O O . ILE B 1 103 ? -0.249 7.27 -2.904 1 62.28 103 ILE B O 1
ATOM 1902 N N . TYR B 1 104 ? -1.961 6.305 -4.102 1 72.56 104 TYR B N 1
ATOM 1903 C CA . TYR B 1 104 ? -2.771 7.516 -4.141 1 72.56 104 TYR B CA 1
ATOM 1904 C C . TYR B 1 104 ? -3.6 7.66 -2.869 1 72.56 104 TYR B C 1
ATOM 1906 O O . TYR B 1 104 ? -4.758 7.238 -2.824 1 72.56 104 TYR B O 1
ATOM 1914 N N . ASN B 1 105 ? -2.957 8.164 -1.874 1 80.44 105 ASN B N 1
ATOM 1915 C CA . ASN B 1 105 ? -3.551 8.312 -0.549 1 80.44 105 ASN B CA 1
ATOM 1916 C C . ASN B 1 105 ? -3.35 9.719 0.004 1 80.44 105 ASN B C 1
ATOM 1918 O O . ASN B 1 105 ? -2.223 10.211 0.057 1 80.44 105 ASN B O 1
ATOM 1922 N N . HIS B 1 106 ? -4.445 10.336 0.304 1 89.19 106 HIS B N 1
ATOM 1923 C CA . HIS B 1 106 ? -4.363 11.703 0.799 1 89.19 106 HIS B CA 1
ATOM 1924 C C . HIS B 1 106 ? -3.473 11.789 2.035 1 89.19 106 HIS B C 1
ATOM 1926 O O . HIS B 1 106 ? -2.865 12.828 2.295 1 89.19 106 HIS B O 1
ATOM 1932 N N . ALA B 1 107 ? -3.465 10.734 2.852 1 90 107 ALA B N 1
ATOM 1933 C CA . ALA B 1 107 ? -2.645 10.734 4.062 1 90 107 ALA B CA 1
ATOM 1934 C C . ALA B 1 107 ? -1.173 10.961 3.727 1 90 107 ALA B C 1
ATOM 1936 O O . ALA B 1 107 ? -0.433 11.547 4.52 1 90 107 ALA B O 1
ATOM 1937 N N . ARG B 1 108 ? -0.734 10.5 2.557 1 84.88 108 ARG B N 1
ATOM 1938 C CA . ARG B 1 108 ? 0.645 10.711 2.127 1 84.88 108 ARG B CA 1
ATOM 1939 C C . ARG B 1 108 ? 0.91 12.188 1.84 1 84.88 108 ARG B C 1
ATOM 1941 O O . ARG B 1 108 ? 1.993 12.695 2.133 1 84.88 108 ARG B O 1
ATOM 1948 N N . ILE B 1 109 ? -0.027 12.836 1.226 1 86.81 109 ILE B N 1
ATOM 1949 C CA . ILE B 1 109 ? 0.084 14.266 0.973 1 86.81 109 ILE B 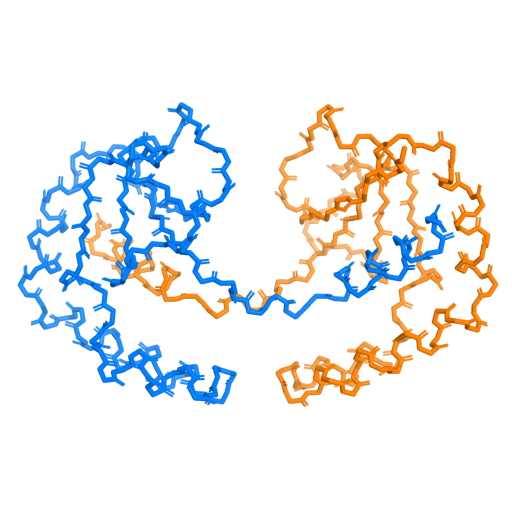CA 1
ATOM 1950 C C . ILE B 1 109 ? 0.179 15.023 2.299 1 86.81 109 ILE B C 1
ATOM 1952 O O . ILE B 1 109 ? 1.034 15.891 2.465 1 86.81 109 ILE B O 1
ATOM 1956 N N . LEU B 1 110 ? -0.717 14.711 3.23 1 92.56 110 LEU B N 1
ATOM 1957 C CA . LEU B 1 110 ? -0.727 15.328 4.551 1 92.56 110 LEU B CA 1
ATOM 1958 C C . LEU B 1 110 ? 0.595 15.086 5.273 1 92.56 110 LEU B C 1
ATOM 1960 O O . LEU B 1 110 ? 1.145 16 5.891 1 92.56 110 LEU B O 1
ATOM 1964 N N . GLN B 1 111 ? 1.082 13.859 5.215 1 89.31 111 GLN B N 1
ATOM 1965 C CA . GLN B 1 111 ? 2.359 13.516 5.828 1 89.31 111 GLN B CA 1
ATOM 1966 C C . GLN B 1 111 ? 3.473 14.438 5.348 1 89.31 111 GLN B C 1
ATOM 1968 O O . GLN B 1 111 ? 4.207 15.008 6.156 1 89.31 111 GLN B O 1
ATOM 1973 N N . ARG B 1 112 ? 3.604 14.555 4.027 1 83.38 112 ARG B N 1
ATOM 1974 C CA . ARG B 1 112 ? 4.641 15.391 3.436 1 83.38 112 ARG B CA 1
ATOM 1975 C C . ARG B 1 112 ? 4.484 16.844 3.869 1 83.38 112 ARG B C 1
ATOM 1977 O O . ARG B 1 112 ? 5.465 17.5 4.23 1 83.38 112 ARG B O 1
ATOM 1984 N N . PHE B 1 113 ? 3.271 17.328 3.865 1 90.62 113 PHE B N 1
ATOM 1985 C CA . PHE B 1 113 ? 2.977 18.703 4.277 1 90.62 113 PHE B CA 1
ATOM 1986 C C . PHE B 1 113 ? 3.432 18.938 5.711 1 90.62 113 PHE B C 1
ATOM 1988 O O . PHE B 1 113 ? 4.09 19.938 5.996 1 90.62 113 PHE B O 1
ATOM 1995 N N . LEU B 1 114 ? 3.043 18.047 6.609 1 92.19 114 LEU B N 1
ATOM 1996 C CA . LEU B 1 114 ? 3.373 18.188 8.023 1 92.19 114 LEU B CA 1
ATOM 1997 C C . LEU B 1 114 ? 4.883 18.141 8.234 1 92.19 114 LEU B C 1
ATOM 1999 O O . LEU B 1 114 ? 5.426 18.891 9.039 1 92.19 114 LEU B O 1
ATOM 2003 N N . GLN B 1 115 ? 5.527 17.203 7.504 1 86.88 115 GLN B N 1
ATOM 2004 C CA . GLN B 1 115 ? 6.977 17.094 7.609 1 86.88 115 GLN B CA 1
ATOM 2005 C C . GLN B 1 115 ? 7.668 18.391 7.203 1 86.88 115 GLN B C 1
ATOM 2007 O O . GLN B 1 115 ? 8.633 18.812 7.84 1 86.88 115 GLN B O 1
ATOM 2012 N N . GLU B 1 116 ? 7.176 19.031 6.184 1 86.5 116 GLU B N 1
ATOM 2013 C CA . GLU B 1 116 ? 7.734 20.281 5.68 1 86.5 116 GLU B CA 1
ATOM 2014 C C . GLU B 1 116 ? 7.574 21.406 6.699 1 86.5 116 GLU B C 1
ATOM 2016 O O . GLU B 1 116 ? 8.359 22.359 6.707 1 86.5 116 GLU B O 1
ATOM 2021 N N . HIS B 1 117 ? 6.539 21.328 7.535 1 89.38 117 HIS B N 1
ATOM 2022 C CA . HIS B 1 117 ? 6.23 22.422 8.438 1 89.38 117 HIS B CA 1
ATOM 2023 C C . HIS B 1 117 ? 6.719 22.141 9.852 1 89.38 117 HIS B C 1
ATOM 2025 O O . HIS B 1 117 ? 6.605 22.984 10.734 1 89.38 117 HIS B O 1
ATOM 2031 N N . LEU B 1 118 ? 7.113 20.875 10.109 1 84.62 118 LEU B N 1
ATOM 2032 C CA . LEU B 1 118 ? 7.688 20.531 11.406 1 84.62 118 LEU B CA 1
ATOM 2033 C C . LEU B 1 118 ? 9.211 20.656 11.375 1 84.62 118 LEU B C 1
ATOM 2035 O O . LEU B 1 118 ? 9.844 20.781 12.422 1 84.62 118 LEU B O 1
ATOM 2039 N N . ASP B 1 119 ? 9.836 20.484 10.219 1 68.5 119 ASP B N 1
ATOM 2040 C CA . ASP B 1 119 ? 11.273 20.719 10.078 1 68.5 119 ASP B CA 1
ATOM 2041 C C . ASP B 1 119 ? 11.594 22.219 10.094 1 68.5 119 ASP B C 1
ATOM 2043 O O . ASP B 1 119 ? 10.797 23.031 9.609 1 68.5 119 ASP B O 1
#

Radius of gyration: 19.85 Å; Cα contacts (8 Å, |Δi|>4): 331; chains: 2; bounding box: 40×55×43 Å